Protein AF-0000000077125761 (afdb_homodimer)

Structure (mmCIF, N/CA/C/O backbone):
data_AF-0000000077125761-model_v1
#
loop_
_entity.id
_entity.type
_entity.pdbx_description
1 polymer 'CBS domain protein'
#
loop_
_atom_site.group_PDB
_atom_site.id
_atom_site.type_symbol
_atom_site.label_atom_id
_atom_site.label_alt_id
_atom_site.label_comp_id
_atom_site.label_asym_id
_atom_site.label_entity_id
_atom_site.label_seq_id
_atom_site.pdbx_PDB_ins_code
_atom_site.Cartn_x
_atom_site.Cartn_y
_atom_site.Cartn_z
_atom_site.occupancy
_atom_site.B_iso_or_equiv
_atom_site.auth_seq_id
_atom_site.auth_comp_id
_atom_site.auth_asym_id
_atom_site.auth_atom_id
_atom_site.pdbx_PDB_model_num
ATOM 1 N N . MET A 1 1 ? 1.441 10.562 17.234 1 36.34 1 MET A N 1
ATOM 2 C CA . MET A 1 1 ? 2.662 11.273 16.875 1 36.34 1 MET A CA 1
ATOM 3 C C . MET A 1 1 ? 2.605 11.742 15.43 1 36.34 1 MET A C 1
ATOM 5 O O . MET A 1 1 ? 2.334 10.953 14.523 1 36.34 1 MET A O 1
ATOM 9 N N . THR A 1 2 ? 2.203 13.008 15.203 1 47.12 2 THR A N 1
ATOM 10 C CA . THR A 1 2 ? 2.125 13.688 13.922 1 47.12 2 THR A CA 1
ATOM 11 C C . THR A 1 2 ? 3.447 13.57 13.164 1 47.12 2 THR A C 1
ATOM 13 O O . THR A 1 2 ? 4.52 13.742 13.75 1 47.12 2 THR A O 1
ATOM 16 N N . VAL A 1 3 ? 3.404 13 12.016 1 60.12 3 VAL A N 1
ATOM 17 C CA . VAL A 1 3 ? 4.633 12.859 11.242 1 60.12 3 VAL A CA 1
ATOM 18 C C . VAL A 1 3 ? 5.043 14.219 10.68 1 60.12 3 VAL A C 1
ATOM 20 O O . VAL A 1 3 ? 4.246 14.898 10.031 1 60.12 3 VAL A O 1
ATOM 23 N N . SER A 1 4 ? 6.078 14.797 11.203 1 64.38 4 SER A N 1
ATOM 24 C CA . SER A 1 4 ? 6.664 16.031 10.688 1 64.38 4 SER A CA 1
ATOM 25 C C . SER A 1 4 ? 7.609 15.742 9.523 1 64.38 4 SER A C 1
ATOM 27 O O . SER A 1 4 ? 8.391 14.789 9.57 1 64.38 4 SER A O 1
ATOM 29 N N . LEU A 1 5 ? 7.492 16.609 8.375 1 69 5 LEU A N 1
ATOM 30 C CA . LEU A 1 5 ? 8.312 16.406 7.188 1 69 5 LEU A CA 1
ATOM 31 C C . LEU A 1 5 ? 9.789 16.656 7.496 1 69 5 LEU A C 1
ATOM 33 O O . LEU A 1 5 ? 10.664 16.188 6.77 1 69 5 LEU A O 1
ATOM 37 N N . THR A 1 6 ? 9.938 17.375 8.617 1 74.5 6 THR A N 1
ATOM 38 C CA . THR A 1 6 ? 11.312 17.734 8.922 1 74.5 6 THR A CA 1
ATOM 39 C C . THR A 1 6 ? 11.914 16.766 9.93 1 74.5 6 THR A C 1
ATOM 41 O O . THR A 1 6 ? 13.109 16.812 10.234 1 74.5 6 THR A O 1
ATOM 44 N N . GLN A 1 7 ? 11.055 15.859 10.359 1 79.81 7 GLN A N 1
ATOM 45 C CA . GLN A 1 7 ? 11.578 14.898 11.32 1 79.81 7 GLN A CA 1
ATOM 46 C C . GLN A 1 7 ? 12.453 13.852 10.641 1 79.81 7 GLN A C 1
ATOM 48 O O . GLN A 1 7 ? 12.367 13.664 9.422 1 79.81 7 GLN A O 1
ATOM 53 N N . SER A 1 8 ? 13.203 13.273 11.516 1 88.75 8 SER A N 1
ATOM 54 C CA . SER A 1 8 ? 14.102 12.25 11.008 1 88.75 8 SER A CA 1
ATOM 55 C C . SER A 1 8 ? 13.344 10.992 10.609 1 88.75 8 SER A C 1
ATOM 57 O O . SER A 1 8 ? 12.383 10.602 11.281 1 88.75 8 SER A O 1
ATOM 59 N N . VAL A 1 9 ? 13.852 10.344 9.547 1 91.5 9 VAL A N 1
ATOM 60 C CA . VAL A 1 9 ? 13.242 9.102 9.086 1 91.5 9 VAL A CA 1
ATOM 61 C C . VAL A 1 9 ? 13.336 8.039 10.18 1 91.5 9 VAL A C 1
ATOM 63 O O . VAL A 1 9 ? 12.5 7.133 10.242 1 91.5 9 VAL A O 1
ATOM 66 N N . THR A 1 10 ? 14.336 8.141 11.086 1 91.25 10 THR A N 1
ATOM 67 C CA . THR A 1 10 ? 14.539 7.129 12.117 1 91.25 10 THR A CA 1
ATOM 68 C C . THR A 1 10 ? 13.414 7.172 13.141 1 91.25 10 THR A C 1
ATOM 70 O O . THR A 1 10 ? 13.188 6.199 13.867 1 91.25 10 THR A O 1
ATOM 73 N N . GLU A 1 11 ? 12.68 8.258 13.141 1 84.88 11 GLU A N 1
ATOM 74 C CA . GLU A 1 11 ? 11.562 8.398 14.07 1 84.88 11 GLU A CA 1
ATOM 75 C C . GLU A 1 11 ? 10.297 7.766 13.508 1 84.88 11 GLU A C 1
ATOM 77 O O . GLU A 1 11 ? 9.336 7.516 14.25 1 84.88 11 GLU A O 1
ATOM 82 N N . LEU A 1 12 ? 10.312 7.484 12.211 1 84.19 12 LEU A N 1
ATOM 83 C CA . LEU A 1 12 ? 9.094 7.031 11.547 1 84.19 12 LEU A CA 1
ATOM 84 C C . LEU A 1 12 ? 9.242 5.594 11.062 1 84.19 12 LEU A C 1
ATOM 86 O O . LEU A 1 12 ? 8.25 4.867 10.945 1 84.19 12 LEU A O 1
ATOM 90 N N . MET A 1 13 ? 10.422 5.25 10.766 1 89.62 13 MET A N 1
ATOM 91 C CA . MET A 1 13 ? 10.664 3.986 10.07 1 89.62 13 MET A CA 1
ATOM 92 C C . MET A 1 13 ? 10.25 2.803 10.938 1 89.62 13 MET A C 1
ATOM 94 O O . MET A 1 13 ? 10.258 2.895 12.172 1 89.62 13 MET A O 1
ATOM 98 N N . THR A 1 14 ? 9.836 1.769 10.281 1 89 14 THR A N 1
ATOM 99 C CA . THR A 1 14 ? 9.586 0.499 10.953 1 89 14 THR A CA 1
ATOM 100 C C . THR A 1 14 ? 10.875 -0.31 11.07 1 89 14 THR A C 1
ATOM 102 O O . THR A 1 14 ? 11.625 -0.445 10.102 1 89 14 THR A O 1
ATOM 105 N N . THR A 1 15 ? 11.133 -0.738 12.281 1 89.06 15 THR A N 1
ATOM 106 C CA . THR A 1 15 ? 12.297 -1.56 12.586 1 89.06 15 THR A CA 1
ATOM 107 C C . THR A 1 15 ? 11.883 -2.826 13.336 1 89.06 15 THR A C 1
ATOM 109 O O . THR A 1 15 ? 10.859 -2.84 14.023 1 89.06 15 THR A O 1
ATOM 112 N N . PRO A 1 16 ? 12.703 -4.023 13.148 1 87.06 16 PRO A N 1
ATOM 113 C CA . PRO A 1 16 ? 13.836 -4.234 12.258 1 87.06 16 PRO A CA 1
ATOM 114 C C . PRO A 1 16 ? 13.414 -4.523 10.812 1 87.06 16 PRO A C 1
ATOM 116 O O . PRO A 1 16 ? 12.242 -4.805 10.562 1 87.06 16 PRO A O 1
ATOM 119 N N . VAL A 1 17 ? 14.367 -4.332 9.922 1 90.06 17 VAL A N 1
ATOM 120 C CA . VAL A 1 17 ? 14.148 -4.773 8.555 1 90.06 17 VAL A CA 1
ATOM 121 C C . VAL A 1 17 ? 14.156 -6.297 8.492 1 90.06 17 VAL A C 1
ATOM 123 O O . VAL A 1 17 ? 15.031 -6.945 9.07 1 90.06 17 VAL A O 1
ATOM 126 N N . HIS A 1 18 ? 13.156 -6.852 7.84 1 93.94 18 HIS A N 1
ATOM 127 C CA . HIS A 1 18 ? 13.148 -8.297 7.633 1 93.94 18 HIS A CA 1
ATOM 128 C C . HIS A 1 18 ? 13.945 -8.68 6.395 1 93.94 18 HIS A C 1
ATOM 130 O O . HIS A 1 18 ? 13.602 -8.281 5.277 1 93.94 18 HIS A O 1
ATOM 136 N N . SER A 1 19 ? 14.992 -9.453 6.652 1 94.81 19 SER A N 1
ATOM 137 C CA . SER A 1 19 ? 15.891 -9.836 5.559 1 94.81 19 SER A CA 1
ATOM 138 C C . SER A 1 19 ? 15.812 -11.328 5.277 1 94.81 19 SER A C 1
ATOM 140 O O . SER A 1 19 ? 15.539 -12.125 6.18 1 94.81 19 SER A O 1
ATOM 142 N N . VAL A 1 20 ? 16.047 -11.672 4.062 1 96.38 20 VAL A N 1
ATOM 143 C CA . VAL A 1 20 ? 16.125 -13.062 3.637 1 96.38 20 VAL A CA 1
ATOM 144 C C . VAL A 1 20 ? 17.344 -13.266 2.74 1 96.38 20 VAL A C 1
ATOM 146 O O . VAL A 1 20 ? 17.953 -12.297 2.289 1 96.38 20 VAL A O 1
ATOM 149 N N . SER A 1 21 ? 17.656 -14.523 2.566 1 96.56 21 SER A N 1
ATOM 150 C CA . SER A 1 21 ? 18.688 -14.836 1.587 1 96.56 21 SER A CA 1
ATOM 151 C C . SER A 1 21 ? 18.172 -14.664 0.163 1 96.56 21 SER A C 1
ATOM 153 O O . SER A 1 21 ? 17 -14.93 -0.114 1 96.56 21 SER A O 1
ATOM 155 N N . ALA A 1 22 ? 19.125 -14.297 -0.752 1 96.5 22 ALA A N 1
ATOM 156 C CA . ALA A 1 22 ? 18.766 -14.156 -2.158 1 96.5 22 ALA A CA 1
ATOM 157 C C . ALA A 1 22 ? 18.328 -15.5 -2.74 1 96.5 22 ALA A C 1
ATOM 159 O O . ALA A 1 22 ? 17.578 -15.547 -3.727 1 96.5 22 ALA A O 1
ATOM 160 N N . ASP A 1 23 ? 18.656 -16.594 -2.08 1 97 23 ASP A N 1
ATOM 161 C CA . ASP A 1 23 ? 18.359 -17.922 -2.592 1 97 23 ASP A CA 1
ATOM 162 C C . ASP A 1 23 ? 17.047 -18.453 -2.027 1 97 23 ASP A C 1
ATOM 164 O O . ASP A 1 23 ? 16.562 -19.516 -2.447 1 97 23 ASP A O 1
ATOM 168 N N . THR A 1 24 ? 16.531 -17.719 -1.04 1 96.56 24 THR A N 1
ATOM 169 C CA . THR A 1 24 ? 15.242 -18.125 -0.477 1 96.56 24 THR A CA 1
ATOM 170 C C . THR A 1 24 ? 14.172 -18.203 -1.567 1 96.56 24 THR A C 1
ATOM 172 O O . THR A 1 24 ? 14.141 -17.375 -2.477 1 96.56 24 THR A O 1
ATOM 175 N N . SER A 1 25 ? 13.336 -19.25 -1.524 1 96.31 25 SER A N 1
ATOM 176 C CA . SER A 1 25 ? 12.234 -19.359 -2.477 1 96.31 25 SER A CA 1
ATOM 177 C C . SER A 1 25 ? 11.227 -18.234 -2.291 1 96.31 25 SER A C 1
ATOM 179 O O . SER A 1 25 ? 10.984 -17.797 -1.167 1 96.31 25 SER A O 1
ATOM 181 N N . VAL A 1 26 ? 10.617 -17.828 -3.406 1 96.38 26 VAL A N 1
ATOM 182 C CA . VAL A 1 26 ? 9.648 -16.734 -3.318 1 96.38 26 VAL A CA 1
ATOM 183 C C . VAL A 1 26 ? 8.414 -17.219 -2.564 1 96.38 26 VAL A C 1
ATOM 185 O O . VAL A 1 26 ? 7.703 -16.406 -1.95 1 96.38 26 VAL A O 1
ATOM 188 N N . VAL A 1 27 ? 8.102 -18.484 -2.584 1 96.06 27 VAL A N 1
ATOM 189 C CA . VAL A 1 27 ? 6.98 -19.031 -1.825 1 96.06 27 VAL A CA 1
ATOM 190 C C . VAL A 1 27 ? 7.219 -18.828 -0.331 1 96.06 27 VAL A C 1
ATOM 192 O O . VAL A 1 27 ? 6.328 -18.391 0.394 1 96.06 27 VAL A O 1
ATOM 195 N N . SER A 1 28 ? 8.461 -19.188 0.124 1 96.06 28 SER A N 1
ATOM 196 C CA . SER A 1 28 ? 8.82 -18.953 1.52 1 96.06 28 SER A CA 1
ATOM 197 C C . SER A 1 28 ? 8.773 -17.484 1.875 1 96.06 28 SER A C 1
ATOM 199 O O . SER A 1 28 ? 8.328 -17.109 2.963 1 96.06 28 SER A O 1
ATOM 201 N N . ALA A 1 29 ? 9.266 -16.672 0.953 1 96.75 29 ALA A N 1
ATOM 202 C CA . ALA A 1 29 ? 9.219 -15.234 1.171 1 96.75 29 ALA A CA 1
ATOM 203 C C . ALA A 1 29 ? 7.781 -14.75 1.319 1 96.75 29 ALA A C 1
ATOM 205 O O . ALA A 1 29 ? 7.488 -13.906 2.172 1 96.75 29 ALA A O 1
ATOM 206 N N . ALA A 1 30 ? 6.859 -15.25 0.46 1 96.44 30 ALA A N 1
ATOM 207 C CA . ALA A 1 30 ? 5.445 -14.898 0.55 1 96.44 30 ALA A CA 1
ATOM 208 C C . ALA A 1 30 ? 4.883 -15.234 1.928 1 96.44 30 ALA A C 1
ATOM 210 O O . ALA A 1 30 ? 4.133 -14.445 2.51 1 96.44 30 ALA A O 1
ATOM 211 N N . GLU A 1 31 ? 5.27 -16.344 2.438 1 95.62 31 GLU A N 1
ATOM 212 C CA . GLU A 1 31 ? 4.836 -16.766 3.768 1 95.62 31 GLU A CA 1
ATOM 213 C C . GLU A 1 31 ? 5.32 -15.789 4.836 1 95.62 31 GLU A C 1
ATOM 215 O O . GLU A 1 31 ? 4.562 -15.43 5.742 1 95.62 31 GLU A O 1
ATOM 220 N N . ILE A 1 32 ? 6.512 -15.414 4.758 1 95.5 32 ILE A N 1
ATOM 221 C CA . ILE A 1 32 ? 7.094 -14.469 5.707 1 95.5 32 ILE A CA 1
ATOM 222 C C . ILE A 1 32 ? 6.324 -13.156 5.668 1 95.5 32 ILE A C 1
ATOM 224 O O . ILE A 1 32 ? 5.953 -12.609 6.711 1 95.5 32 ILE A O 1
ATOM 228 N N . LEU A 1 33 ? 6.062 -12.633 4.445 1 95.19 33 LEU A N 1
ATOM 229 C CA . LEU A 1 33 ? 5.34 -11.375 4.281 1 95.19 33 LEU A CA 1
ATOM 230 C C . LEU A 1 33 ? 3.963 -11.453 4.926 1 95.19 33 LEU A C 1
ATOM 232 O O . LEU A 1 33 ? 3.547 -10.523 5.625 1 95.19 33 LEU A O 1
ATOM 236 N N . LEU A 1 34 ? 3.307 -12.555 4.715 1 93.69 34 LEU A N 1
ATOM 237 C CA . LEU A 1 34 ? 1.952 -12.719 5.23 1 93.69 34 LEU A CA 1
ATOM 238 C C . LEU A 1 34 ? 1.963 -12.906 6.742 1 93.69 34 LEU A C 1
ATOM 240 O O . LEU A 1 34 ? 1.18 -12.273 7.457 1 93.69 34 LEU A O 1
ATOM 244 N N . ASP A 1 35 ? 2.873 -13.75 7.242 1 93.31 35 ASP A N 1
ATOM 245 C CA . ASP A 1 35 ? 2.959 -14.062 8.664 1 93.31 35 ASP A CA 1
ATOM 246 C C . ASP A 1 35 ? 3.311 -12.82 9.477 1 93.31 35 ASP A C 1
ATOM 248 O O . ASP A 1 35 ? 2.758 -12.594 10.555 1 93.31 35 ASP A O 1
ATOM 252 N N . LYS A 1 36 ? 4.094 -12.008 8.977 1 91.44 36 LYS A N 1
ATOM 253 C CA . LYS A 1 36 ? 4.566 -10.836 9.703 1 91.44 36 LYS A CA 1
ATOM 254 C C . LYS A 1 36 ? 3.744 -9.602 9.352 1 91.44 36 LYS A C 1
ATOM 256 O O . LYS A 1 36 ? 3.936 -8.531 9.938 1 91.44 36 LYS A O 1
ATOM 261 N N . ASP A 1 37 ? 2.945 -9.734 8.383 1 89.25 37 ASP A N 1
ATOM 262 C CA . ASP A 1 37 ? 2.1 -8.648 7.887 1 89.25 37 ASP A CA 1
ATOM 263 C C . ASP A 1 37 ? 2.939 -7.457 7.441 1 89.25 37 ASP A C 1
ATOM 265 O O . ASP A 1 37 ? 2.703 -6.328 7.875 1 89.25 37 ASP A O 1
ATOM 269 N N . ILE A 1 38 ? 3.9 -7.805 6.605 1 91.19 38 ILE A N 1
ATOM 270 C CA . ILE A 1 38 ? 4.754 -6.77 6.031 1 91.19 38 ILE A CA 1
ATOM 271 C C . ILE A 1 38 ? 4.684 -6.828 4.508 1 91.19 38 ILE A C 1
ATOM 273 O O . ILE A 1 38 ? 4.309 -7.852 3.936 1 91.19 38 ILE A O 1
ATOM 277 N N . GLY A 1 39 ? 5.039 -5.707 3.857 1 92.31 39 GLY A N 1
ATOM 278 C CA . GLY A 1 39 ? 4.859 -5.605 2.418 1 92.31 39 GLY A CA 1
ATOM 279 C C . GLY A 1 39 ? 6.121 -5.922 1.638 1 92.31 39 GLY A C 1
ATOM 280 O O . GLY A 1 39 ? 6.094 -6.016 0.408 1 92.31 39 GLY A O 1
ATOM 281 N N . SER A 1 40 ? 7.234 -6.105 2.387 1 95.62 40 SER A N 1
ATOM 282 C CA . SER A 1 40 ? 8.477 -6.355 1.661 1 95.62 40 SER A CA 1
ATOM 283 C C . SER A 1 40 ? 9.516 -7.012 2.559 1 95.62 40 SER A C 1
ATOM 285 O O . SER A 1 40 ? 9.406 -6.965 3.785 1 95.62 40 SER A O 1
ATOM 287 N N . VAL A 1 41 ? 10.484 -7.629 1.929 1 96.75 41 VAL A N 1
ATOM 288 C CA . VAL A 1 41 ? 11.695 -8.125 2.576 1 96.75 41 VAL A CA 1
ATOM 289 C C . VAL A 1 41 ? 12.922 -7.672 1.794 1 96.75 41 VAL A C 1
ATOM 291 O O . VAL A 1 41 ? 12.836 -7.391 0.596 1 96.75 41 VAL A O 1
ATOM 294 N N . ILE A 1 42 ? 14.023 -7.574 2.469 1 96.75 42 ILE A N 1
ATOM 295 C CA . ILE A 1 42 ? 15.281 -7.176 1.835 1 96.75 42 ILE A CA 1
ATOM 296 C C . ILE A 1 42 ? 16.203 -8.383 1.719 1 96.75 42 ILE A C 1
ATOM 298 O O . ILE A 1 42 ? 16.344 -9.156 2.668 1 96.75 42 ILE A O 1
ATOM 302 N N . ALA A 1 43 ? 16.734 -8.602 0.519 1 96.25 43 ALA A N 1
ATOM 303 C CA . ALA A 1 43 ? 17.797 -9.57 0.334 1 96.25 43 ALA A CA 1
ATOM 304 C C . ALA A 1 43 ? 19.172 -8.93 0.551 1 96.25 43 ALA A C 1
ATOM 306 O O . ALA A 1 43 ? 19.391 -7.789 0.145 1 96.25 43 ALA A O 1
ATOM 307 N N . LYS A 1 44 ? 20.156 -9.625 1.143 1 87.75 44 LYS A N 1
ATOM 308 C CA . LYS A 1 44 ? 21.422 -9.031 1.553 1 87.75 44 LYS A CA 1
ATOM 309 C C . LYS A 1 44 ? 22.469 -9.172 0.456 1 87.75 44 LYS A C 1
ATOM 311 O O . LYS A 1 44 ? 23.172 -8.211 0.126 1 87.75 44 LYS A O 1
ATOM 316 N N . GLU A 1 45 ? 22.672 -10.336 -0.107 1 88.31 45 GLU A N 1
ATOM 317 C CA . GLU A 1 45 ? 23.719 -10.555 -1.101 1 88.31 45 GLU A CA 1
ATOM 318 C C . GLU A 1 45 ? 23.188 -11.328 -2.305 1 88.31 45 GLU A C 1
ATOM 320 O O . GLU A 1 45 ? 22.969 -12.539 -2.229 1 88.31 45 GLU A O 1
ATOM 325 N N . PRO A 1 46 ? 23.109 -10.562 -3.459 1 91.94 46 PRO A N 1
ATOM 326 C CA . PRO A 1 46 ? 23.125 -9.109 -3.67 1 91.94 46 PRO A CA 1
ATOM 327 C C . PRO A 1 46 ? 21.953 -8.398 -3 1 91.94 46 PRO A C 1
ATOM 329 O O . PRO A 1 46 ? 20.906 -9.008 -2.783 1 91.94 46 PRO A O 1
ATOM 332 N N . ALA A 1 47 ? 22.156 -7.191 -2.627 1 93.12 47 ALA A N 1
ATOM 333 C CA . ALA A 1 47 ? 21.109 -6.414 -1.977 1 93.12 47 ALA A CA 1
ATOM 334 C C . ALA A 1 47 ? 19.953 -6.141 -2.938 1 93.12 47 ALA A C 1
ATOM 336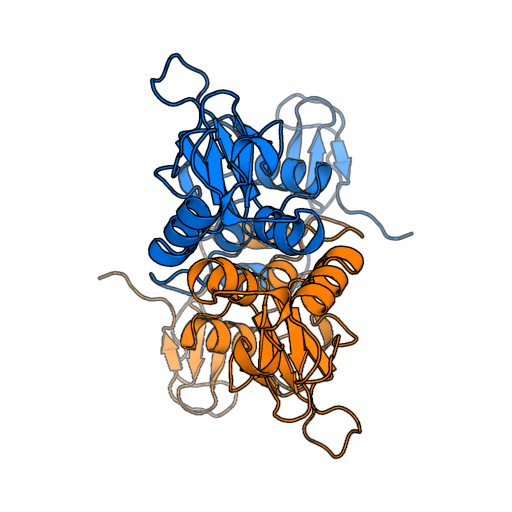 O O . ALA A 1 47 ? 20.172 -5.695 -4.066 1 93.12 47 ALA A O 1
ATOM 337 N N . GLY A 1 48 ? 18.781 -6.508 -2.625 1 96.5 48 GLY A N 1
ATOM 338 C CA . GLY A 1 48 ? 17.547 -6.246 -3.348 1 96.5 48 GLY A CA 1
ATOM 339 C C . GLY A 1 48 ? 16.312 -6.211 -2.447 1 96.5 48 GLY A C 1
ATOM 340 O O . GLY A 1 48 ? 16.422 -6.438 -1.24 1 96.5 48 GLY A O 1
ATOM 341 N N . ILE A 1 49 ? 15.266 -5.754 -2.967 1 97.31 49 ILE A N 1
ATOM 342 C CA . ILE A 1 49 ? 14.023 -5.703 -2.203 1 97.31 49 ILE A CA 1
ATOM 343 C C . ILE A 1 49 ? 12.938 -6.484 -2.932 1 97.31 49 ILE A C 1
ATOM 345 O O . ILE A 1 49 ? 12.781 -6.355 -4.148 1 97.31 49 ILE A O 1
ATOM 349 N N . LEU A 1 50 ? 12.273 -7.41 -2.248 1 97.69 50 LEU A N 1
ATOM 350 C CA . LEU A 1 50 ? 11.117 -8.133 -2.773 1 97.69 50 LEU A CA 1
ATOM 351 C C . LEU A 1 50 ? 9.828 -7.656 -2.109 1 97.69 50 LEU A C 1
ATOM 353 O O . LEU A 1 50 ? 9.703 -7.715 -0.884 1 97.69 50 LEU A O 1
ATOM 357 N N . THR A 1 51 ? 8.922 -7.16 -2.896 1 96 51 THR A N 1
ATOM 358 C CA . THR A 1 51 ? 7.641 -6.664 -2.402 1 96 51 THR A CA 1
ATOM 359 C C . THR A 1 51 ? 6.504 -7.59 -2.814 1 96 51 THR A C 1
ATOM 361 O O . THR A 1 51 ? 6.695 -8.492 -3.637 1 96 51 THR A O 1
ATOM 364 N N . LYS A 1 52 ? 5.348 -7.371 -2.215 1 94.94 52 LYS A N 1
ATOM 365 C CA . LYS A 1 52 ? 4.16 -8.102 -2.652 1 94.94 52 LYS A CA 1
ATOM 366 C C . LYS A 1 52 ? 3.906 -7.891 -4.145 1 94.94 52 LYS A C 1
ATOM 368 O O . LYS A 1 52 ? 3.492 -8.82 -4.844 1 94.94 52 LYS A O 1
ATOM 373 N N . THR A 1 53 ? 4.223 -6.719 -4.617 1 93.88 53 THR A N 1
ATOM 374 C CA . THR A 1 53 ? 4.051 -6.441 -6.035 1 93.88 53 THR A CA 1
ATOM 375 C C . THR A 1 53 ? 4.988 -7.305 -6.875 1 93.88 53 THR A C 1
ATOM 377 O O . THR A 1 53 ? 4.598 -7.809 -7.93 1 93.88 53 THR A O 1
ATOM 380 N N . ASP A 1 54 ? 6.168 -7.473 -6.48 1 95.5 54 ASP A N 1
ATOM 381 C CA . ASP A 1 54 ? 7.098 -8.359 -7.18 1 95.5 54 ASP A CA 1
ATOM 382 C C . ASP A 1 54 ? 6.547 -9.781 -7.258 1 95.5 54 ASP A C 1
ATOM 384 O O . ASP A 1 54 ? 6.676 -10.445 -8.289 1 95.5 54 ASP A O 1
ATOM 388 N N . LEU A 1 55 ? 5.996 -10.219 -6.117 1 96.62 55 LEU A N 1
ATOM 389 C CA . LEU A 1 55 ? 5.434 -11.562 -6.078 1 96.62 55 LEU A CA 1
ATOM 390 C C . LEU A 1 55 ? 4.27 -11.688 -7.059 1 96.62 55 LEU A C 1
ATOM 392 O O . LEU A 1 55 ? 4.152 -12.695 -7.762 1 96.62 55 LEU A O 1
ATOM 396 N N . VAL A 1 56 ? 3.48 -10.664 -7.094 1 95.75 56 VAL A N 1
ATOM 397 C CA . VAL A 1 56 ? 2.357 -10.672 -8.023 1 95.75 56 VAL A CA 1
ATOM 398 C C . VAL A 1 56 ? 2.877 -10.688 -9.461 1 95.75 56 VAL A C 1
ATOM 400 O O . VAL A 1 56 ? 2.326 -11.383 -10.32 1 95.75 56 VAL A O 1
ATOM 403 N N . SER A 1 57 ? 3.887 -9.938 -9.742 1 95.31 57 SER A N 1
ATOM 404 C CA . SER A 1 57 ? 4.496 -9.969 -11.07 1 95.31 57 SER A CA 1
ATOM 405 C C . SER A 1 57 ? 4.984 -11.375 -11.414 1 95.31 57 SER A C 1
ATOM 407 O O . SER A 1 57 ? 4.879 -11.805 -12.57 1 95.31 57 SER A O 1
ATOM 409 N N . GLY A 1 58 ? 5.477 -12.062 -10.438 1 94.62 58 GLY A N 1
ATOM 410 C CA . GLY A 1 58 ? 5.945 -13.422 -10.641 1 94.62 58 GLY A CA 1
ATOM 411 C C . GLY A 1 58 ? 4.84 -14.383 -11.031 1 94.62 58 GLY A C 1
ATOM 412 O O . GLY A 1 58 ? 5.078 -15.344 -11.773 1 94.62 58 GLY A O 1
ATOM 413 N N . ILE A 1 59 ? 3.658 -14.141 -10.508 1 91.69 59 ILE A N 1
ATOM 414 C CA . ILE A 1 59 ? 2.512 -14.984 -10.82 1 91.69 59 ILE A CA 1
ATOM 415 C C . ILE A 1 59 ? 2.279 -15 -12.328 1 91.69 59 ILE A C 1
ATOM 417 O O . ILE A 1 59 ? 1.903 -16.031 -12.898 1 91.69 59 ILE A O 1
ATOM 421 N N . HIS A 1 60 ? 2.555 -13.875 -12.93 1 87.06 60 HIS A N 1
ATOM 422 C CA . HIS A 1 60 ? 2.242 -13.742 -14.344 1 87.06 60 HIS A CA 1
ATOM 423 C C . HIS A 1 60 ? 3.486 -13.953 -15.203 1 87.06 60 HIS A C 1
ATOM 425 O O . HIS A 1 60 ? 3.379 -14.258 -16.391 1 87.06 60 HIS A O 1
ATOM 431 N N . THR A 1 61 ? 4.66 -13.891 -14.695 1 89.62 61 THR A N 1
ATOM 432 C CA . THR A 1 61 ? 5.859 -13.828 -15.523 1 89.62 61 THR A CA 1
ATOM 433 C C . THR A 1 61 ? 6.66 -15.125 -15.406 1 89.62 61 THR A C 1
ATOM 435 O O . THR A 1 61 ? 7.492 -15.43 -16.266 1 89.62 61 THR A O 1
ATOM 438 N N . VAL A 1 62 ? 6.48 -15.844 -14.305 1 86.88 62 VAL A N 1
ATOM 439 C CA . VAL A 1 62 ? 7.324 -17.031 -14.133 1 86.88 62 VAL A CA 1
ATOM 440 C C . VAL A 1 62 ? 6.473 -18.281 -14.234 1 86.88 62 VAL A C 1
ATOM 442 O O . VAL A 1 62 ? 5.281 -18.266 -13.914 1 86.88 62 VAL A O 1
ATOM 445 N N . ASP A 1 63 ? 7.059 -19.359 -14.617 1 83.38 63 ASP A N 1
ATOM 446 C CA . ASP A 1 63 ? 6.359 -20.625 -14.844 1 83.38 63 ASP A CA 1
ATOM 447 C C . ASP A 1 63 ? 6.055 -21.328 -13.523 1 83.38 63 ASP A C 1
ATOM 449 O O . ASP A 1 63 ? 4.969 -21.891 -13.344 1 83.38 63 ASP A O 1
ATOM 453 N N . SER A 1 64 ? 7.098 -21.344 -12.641 1 88.25 64 SER A N 1
ATOM 454 C CA . SER A 1 64 ? 6.934 -22.016 -11.352 1 88.25 64 SER A CA 1
ATOM 455 C C . SER A 1 64 ? 7.43 -21.125 -10.211 1 88.25 64 SER A C 1
ATOM 457 O O . SER A 1 64 ? 8.633 -20.922 -10.07 1 88.25 64 SER A O 1
ATOM 459 N N . LEU A 1 65 ? 6.527 -20.719 -9.43 1 90.94 65 LEU A N 1
ATOM 460 C CA . LEU A 1 65 ? 6.895 -19.922 -8.273 1 90.94 65 LEU A CA 1
ATOM 461 C C . LEU A 1 65 ? 7.68 -20.75 -7.258 1 90.94 65 LEU A C 1
ATOM 463 O O . LEU A 1 65 ? 8.539 -20.234 -6.551 1 90.94 65 LEU A O 1
ATOM 467 N N . GLU A 1 66 ? 7.445 -22.016 -7.246 1 88.25 66 GLU A N 1
ATOM 468 C CA . GLU A 1 66 ? 8.125 -22.906 -6.312 1 88.25 66 GLU A CA 1
ATOM 469 C C . GLU A 1 66 ? 9.617 -22.969 -6.594 1 88.25 66 GLU A C 1
ATOM 471 O O . GLU A 1 66 ? 10.422 -23.141 -5.672 1 88.25 66 GLU A O 1
ATOM 476 N N . GLU A 1 67 ? 9.953 -22.75 -7.82 1 93 67 GLU A N 1
ATOM 477 C CA . GLU A 1 67 ? 11.352 -22.8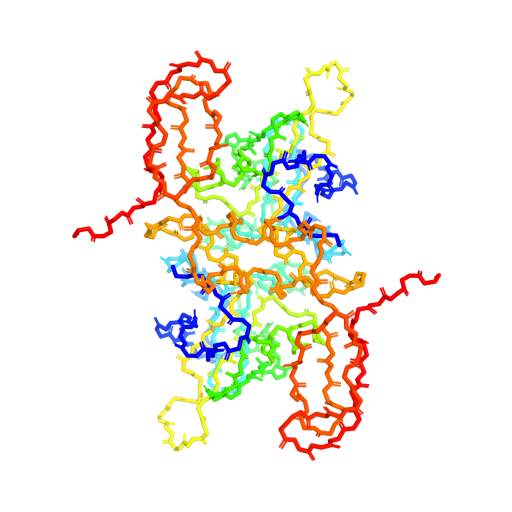75 -8.219 1 93 67 GLU A CA 1
ATOM 478 C C . GLU A 1 67 ? 12.008 -21.516 -8.352 1 93 67 GLU A C 1
ATOM 480 O O . GLU A 1 67 ? 13.172 -21.406 -8.742 1 93 67 GLU A O 1
ATOM 485 N N . THR A 1 68 ? 11.312 -20.516 -8.117 1 95.69 68 THR A N 1
ATOM 486 C CA . THR A 1 68 ? 11.812 -19.156 -8.281 1 95.69 68 THR A CA 1
ATOM 487 C C . THR A 1 68 ? 12.367 -18.625 -6.965 1 95.69 68 THR A C 1
ATOM 489 O O . THR A 1 68 ? 11.758 -18.797 -5.91 1 95.69 68 THR A O 1
ATOM 492 N N . THR A 1 69 ? 13.594 -18.031 -7.031 1 97.38 69 THR A N 1
ATOM 493 C CA . THR A 1 69 ? 14.234 -17.484 -5.836 1 97.38 69 THR A CA 1
ATOM 494 C C . THR A 1 69 ? 13.938 -15.992 -5.695 1 97.38 69 THR A C 1
ATOM 496 O O . THR A 1 69 ? 13.477 -15.352 -6.645 1 97.38 69 THR A O 1
ATOM 499 N N . VAL A 1 70 ? 14.188 -15.469 -4.504 1 97.94 70 VAL A N 1
ATOM 500 C CA . VAL A 1 70 ? 14.039 -14.039 -4.242 1 97.94 70 VAL A CA 1
ATOM 501 C C . VAL A 1 70 ? 14.93 -13.242 -5.195 1 97.94 70 VAL A C 1
ATOM 503 O O . VAL A 1 70 ? 14.5 -12.234 -5.758 1 97.94 70 VAL A O 1
ATOM 506 N N . ALA A 1 71 ? 16.125 -13.695 -5.43 1 97.38 71 ALA A N 1
ATOM 507 C CA . ALA A 1 71 ? 17.078 -13.008 -6.301 1 97.38 71 ALA A CA 1
ATOM 508 C C . ALA A 1 71 ? 16.5 -12.812 -7.699 1 97.38 71 ALA A C 1
ATOM 510 O O . ALA A 1 71 ? 16.766 -11.805 -8.359 1 97.38 71 ALA A O 1
ATOM 511 N N . GLU A 1 72 ? 15.68 -13.711 -8.141 1 96.38 72 GLU A N 1
ATOM 512 C CA . GLU A 1 72 ? 15.156 -13.703 -9.508 1 96.38 72 GLU A CA 1
ATOM 513 C C . GLU A 1 72 ? 14 -12.711 -9.648 1 96.38 72 GLU A C 1
ATOM 515 O O . GLU A 1 72 ? 13.703 -12.242 -10.75 1 96.38 72 GLU A O 1
ATOM 520 N N . LEU A 1 73 ? 13.328 -12.375 -8.539 1 96.75 73 LEU A N 1
ATOM 521 C CA . LEU A 1 73 ? 12.125 -11.57 -8.648 1 96.75 73 LEU A CA 1
ATOM 522 C C . LEU A 1 73 ? 12.32 -10.211 -7.984 1 96.75 73 LEU A C 1
ATOM 524 O O . LEU A 1 73 ? 11.555 -9.273 -8.242 1 96.75 73 LEU A O 1
ATOM 528 N N . MET A 1 74 ? 13.273 -10.148 -7.098 1 97.06 74 MET A N 1
ATOM 529 C CA . MET A 1 74 ? 13.469 -8.922 -6.336 1 97.06 74 MET A CA 1
ATOM 530 C C . MET A 1 74 ? 13.859 -7.766 -7.254 1 97.06 74 MET A C 1
ATOM 532 O O . MET A 1 74 ? 14.234 -7.984 -8.406 1 97.06 74 MET A O 1
ATOM 536 N N . THR A 1 75 ? 13.688 -6.559 -6.777 1 95.44 75 THR A N 1
ATOM 537 C CA . THR A 1 75 ? 14.094 -5.355 -7.5 1 95.44 75 THR A CA 1
ATOM 538 C C . THR A 1 75 ? 15.43 -4.836 -6.977 1 95.44 75 THR A C 1
ATOM 540 O O . THR A 1 75 ? 15.672 -4.832 -5.766 1 95.44 75 THR A O 1
ATOM 543 N N . GLN A 1 76 ? 16.234 -4.512 -7.855 1 94.38 76 GLN A N 1
ATOM 544 C CA . GLN A 1 76 ? 17.531 -3.902 -7.574 1 94.38 76 GLN A CA 1
ATOM 545 C C . GLN A 1 76 ? 17.719 -2.613 -8.367 1 94.38 76 GLN A C 1
ATOM 547 O O . GLN A 1 76 ? 17.234 -2.496 -9.492 1 94.38 76 GLN A O 1
ATOM 552 N N . PRO A 1 77 ? 18.422 -1.517 -7.828 1 93.62 77 PRO A N 1
ATOM 553 C CA . PRO A 1 77 ? 18.938 -1.45 -6.457 1 93.62 77 PRO A CA 1
ATOM 554 C C . PRO A 1 77 ? 17.859 -1.122 -5.434 1 93.62 77 PRO A C 1
ATOM 556 O O . PRO A 1 77 ? 16.75 -0.719 -5.805 1 93.62 77 PRO A O 1
ATOM 559 N N . VAL A 1 78 ? 18.141 -1.4 -4.195 1 95.38 78 VAL A N 1
ATOM 560 C CA . VAL A 1 78 ? 17.25 -0.969 -3.123 1 95.38 78 VAL A CA 1
ATOM 561 C C . VAL A 1 78 ? 17.266 0.555 -3.025 1 95.38 78 VAL A C 1
ATOM 563 O O . VAL A 1 78 ? 18.297 1.158 -2.742 1 95.38 78 VAL A O 1
ATOM 566 N N . ILE A 1 79 ? 16.172 1.189 -3.316 1 95.88 79 ILE A N 1
ATOM 567 C CA . ILE A 1 79 ? 16.062 2.635 -3.145 1 95.88 79 ILE A CA 1
ATOM 568 C C . ILE A 1 79 ? 16.047 2.979 -1.657 1 95.88 79 ILE A C 1
ATOM 570 O O . ILE A 1 79 ? 15.242 2.438 -0.897 1 95.88 79 ILE A O 1
ATOM 574 N N . SER A 1 80 ? 16.984 3.805 -1.243 1 95.75 80 SER A N 1
ATOM 575 C CA . SER A 1 80 ? 17.141 4.055 0.185 1 95.75 80 SER A CA 1
ATOM 576 C C . SER A 1 80 ? 17.516 5.508 0.451 1 95.75 80 SER A C 1
ATOM 578 O O . SER A 1 80 ? 17.859 6.25 -0.477 1 95.75 80 SER A O 1
ATOM 580 N N . VAL A 1 81 ? 17.297 5.898 1.637 1 95.69 81 VAL A N 1
ATOM 581 C CA . VAL A 1 81 ? 17.812 7.156 2.17 1 95.69 81 VAL A CA 1
ATOM 582 C C . VAL A 1 81 ? 18.719 6.883 3.371 1 95.69 81 VAL A C 1
ATOM 584 O O . VAL A 1 81 ? 18.609 5.832 4.008 1 95.69 81 VAL A O 1
ATOM 587 N N . MET A 1 82 ? 19.531 7.812 3.633 1 93.88 82 MET A N 1
ATOM 588 C CA . MET A 1 82 ? 20.391 7.676 4.805 1 93.88 82 MET A CA 1
ATOM 589 C C . MET A 1 82 ? 19.609 7.965 6.086 1 93.88 82 MET A C 1
ATOM 591 O O . MET A 1 82 ? 18.609 8.688 6.066 1 93.88 82 MET A O 1
ATOM 595 N N . SER A 1 83 ? 20.125 7.348 7.223 1 93.12 83 SER A N 1
ATOM 596 C CA . SER A 1 83 ? 19.453 7.453 8.508 1 93.12 83 SER A CA 1
ATOM 597 C C . SER A 1 83 ? 19.344 8.906 8.961 1 93.12 83 SER A C 1
ATOM 599 O O . SER A 1 83 ? 18.516 9.234 9.82 1 93.12 83 SER A O 1
ATOM 601 N N . ASP A 1 84 ? 20.062 9.781 8.406 1 91.75 84 ASP A N 1
ATOM 602 C CA . ASP A 1 84 ? 20 11.188 8.805 1 91.75 84 ASP A CA 1
ATOM 603 C C . ASP A 1 84 ? 19.078 11.984 7.887 1 91.75 84 ASP A C 1
ATOM 605 O O . ASP A 1 84 ? 18.953 13.203 8.031 1 91.75 84 ASP A O 1
ATOM 609 N N . ALA A 1 85 ? 18.453 11.344 6.941 1 91.62 85 ALA A N 1
ATOM 610 C CA . ALA A 1 85 ? 17.531 12.016 6.031 1 91.62 85 ALA A CA 1
ATOM 611 C C . ALA A 1 85 ? 16.25 12.43 6.754 1 91.62 85 ALA A C 1
ATOM 613 O O . ALA A 1 85 ? 15.906 11.875 7.801 1 91.62 85 ALA A O 1
ATOM 614 N N . THR A 1 86 ? 15.555 13.461 6.246 1 83.12 86 THR A N 1
ATOM 615 C CA . THR A 1 86 ? 14.242 13.859 6.738 1 83.12 86 THR A CA 1
ATOM 616 C C . THR A 1 86 ? 13.141 13.062 6.055 1 83.12 86 THR A C 1
ATOM 618 O O . THR A 1 86 ? 13.375 12.43 5.023 1 83.12 86 THR A O 1
ATOM 621 N N . VAL A 1 87 ? 12.008 13.062 6.629 1 83.94 87 VAL A N 1
ATOM 622 C CA . VAL A 1 87 ? 10.836 12.43 6.039 1 83.94 87 VAL A CA 1
ATOM 623 C C . VAL A 1 87 ? 10.555 13.031 4.668 1 83.94 87 VAL A C 1
ATOM 625 O O . VAL A 1 87 ? 10.211 12.32 3.723 1 83.94 87 VAL A O 1
ATOM 628 N N . GLN A 1 88 ? 10.766 14.312 4.551 1 78.38 88 GLN A N 1
ATOM 629 C CA . GLN A 1 88 ? 10.57 14.969 3.264 1 78.38 88 GLN A CA 1
ATOM 630 C C . GLN A 1 88 ? 11.477 14.375 2.195 1 78.38 88 GLN A C 1
ATOM 632 O O . GLN A 1 88 ? 11.039 14.109 1.077 1 78.38 88 GLN A O 1
ATOM 637 N N . GLN A 1 89 ? 12.664 14.203 2.549 1 84.38 89 GLN A N 1
ATOM 638 C CA . GLN A 1 89 ? 13.617 13.641 1.604 1 84.38 89 GLN A CA 1
ATOM 639 C C . GLN A 1 89 ? 13.219 12.227 1.189 1 84.38 89 GLN A C 1
ATOM 641 O O . GLN A 1 89 ? 13.398 11.836 0.033 1 84.38 89 GLN A O 1
ATOM 646 N N . ALA A 1 90 ? 12.742 11.516 2.182 1 89.19 90 ALA A N 1
ATOM 647 C CA . ALA A 1 90 ? 12.266 10.172 1.885 1 89.19 90 ALA A CA 1
ATOM 648 C C . ALA A 1 90 ? 11.086 10.211 0.913 1 89.19 90 ALA A C 1
ATOM 650 O O . ALA A 1 90 ? 11.062 9.461 -0.067 1 89.19 90 ALA A O 1
ATOM 651 N N . VAL A 1 91 ? 10.164 11.07 1.136 1 82.19 91 VAL A N 1
ATOM 652 C CA . VAL A 1 91 ? 8.977 11.203 0.298 1 82.19 91 VAL A CA 1
ATOM 653 C C . VAL A 1 91 ? 9.383 11.617 -1.113 1 82.19 91 VAL A C 1
ATOM 655 O O . VAL A 1 91 ? 8.883 11.07 -2.098 1 82.19 91 VAL A O 1
ATOM 658 N N . ASP A 1 92 ? 10.297 12.594 -1.206 1 79.69 92 ASP A N 1
ATOM 659 C CA . ASP A 1 92 ? 10.781 13.047 -2.506 1 79.69 92 ASP A CA 1
ATOM 660 C C . ASP A 1 92 ? 11.391 11.898 -3.301 1 79.69 92 ASP A C 1
ATOM 662 O O . ASP A 1 92 ? 11.117 11.742 -4.492 1 79.69 92 ASP A O 1
ATOM 666 N N . LYS A 1 93 ? 12.156 11.125 -2.645 1 88.31 93 LYS A N 1
ATOM 667 C CA . LYS A 1 93 ? 12.828 10.016 -3.316 1 88.31 93 LYS A CA 1
ATOM 668 C C . LYS A 1 93 ? 11.82 8.945 -3.744 1 88.31 93 LYS A C 1
ATOM 670 O O . LYS A 1 93 ? 11.961 8.352 -4.816 1 88.31 93 LYS A O 1
ATOM 675 N N . MET A 1 94 ? 10.859 8.703 -2.893 1 87.5 94 MET A N 1
ATOM 676 C CA . MET A 1 94 ? 9.797 7.77 -3.258 1 87.5 94 MET A CA 1
ATOM 677 C C . MET A 1 94 ? 9.07 8.234 -4.516 1 87.5 94 MET A C 1
ATOM 679 O O . MET A 1 94 ? 8.82 7.438 -5.422 1 87.5 94 MET A O 1
ATOM 683 N N . GLU A 1 95 ? 8.781 9.438 -4.531 1 78.06 95 GLU A N 1
ATOM 684 C CA . GLU A 1 95 ? 8.102 10 -5.695 1 78.06 95 GLU A CA 1
ATOM 685 C C . GLU A 1 95 ? 8.977 9.922 -6.938 1 78.06 95 GLU A C 1
ATOM 687 O O . GLU A 1 95 ? 8.523 9.516 -8.008 1 78.06 95 GLU A O 1
ATOM 692 N N . ASP A 1 96 ? 10.25 10.312 -6.789 1 80.81 96 ASP A N 1
ATOM 693 C CA . ASP A 1 96 ? 11.195 10.32 -7.902 1 80.81 96 ASP A CA 1
ATOM 694 C C . ASP A 1 96 ? 11.328 8.93 -8.516 1 80.81 96 ASP A C 1
ATOM 696 O O . ASP A 1 96 ? 11.508 8.797 -9.734 1 80.81 96 ASP A O 1
ATOM 700 N N . HIS A 1 97 ? 11.195 7.938 -7.688 1 88.38 97 HIS A N 1
ATOM 701 C CA . HIS A 1 97 ? 11.445 6.578 -8.156 1 88.38 97 HIS A CA 1
ATOM 702 C C . HIS A 1 97 ? 10.141 5.797 -8.281 1 88.38 97 HIS A C 1
ATOM 704 O O . HIS A 1 97 ? 10.156 4.605 -8.609 1 88.38 97 HIS A O 1
ATOM 710 N N . ASN A 1 98 ? 9.047 6.453 -7.961 1 83.12 98 ASN A N 1
ATOM 711 C CA . ASN A 1 98 ? 7.723 5.848 -8.047 1 83.12 98 ASN A CA 1
ATOM 712 C C . ASN A 1 98 ? 7.641 4.562 -7.223 1 83.12 98 ASN A C 1
ATOM 714 O O . ASN A 1 98 ? 7.211 3.525 -7.73 1 83.12 98 ASN A O 1
ATOM 718 N N . VAL A 1 99 ? 8.094 4.637 -5.992 1 88.19 99 VAL A N 1
ATOM 719 C CA . VAL A 1 99 ? 8.016 3.52 -5.055 1 88.19 99 VAL A CA 1
ATOM 720 C C . VAL A 1 99 ? 7.199 3.934 -3.828 1 88.19 99 VAL A C 1
ATOM 722 O O . VAL A 1 99 ? 7.223 5.098 -3.426 1 88.19 99 VAL A O 1
ATOM 725 N N . LYS A 1 100 ? 6.543 2.939 -3.184 1 86.44 100 LYS A N 1
ATOM 726 C CA . LYS A 1 100 ? 5.668 3.225 -2.049 1 86.44 100 LYS A CA 1
ATOM 727 C C . LYS A 1 100 ? 6.375 2.943 -0.726 1 86.44 100 LYS A C 1
ATOM 729 O O . LYS A 1 100 ? 5.785 3.092 0.345 1 86.44 100 LYS A O 1
ATOM 734 N N . ARG A 1 101 ? 7.574 2.502 -0.857 1 91.62 101 ARG A N 1
ATOM 735 C CA . ARG A 1 101 ? 8.391 2.258 0.329 1 91.62 101 ARG A CA 1
ATOM 736 C C . ARG A 1 101 ? 9.867 2.525 0.043 1 91.62 101 ARG A C 1
ATOM 738 O O . ARG A 1 101 ? 10.312 2.428 -1.103 1 91.62 101 ARG A O 1
ATOM 745 N N . ILE A 1 102 ? 10.578 2.898 1.083 1 94.06 102 ILE A N 1
ATOM 746 C CA . ILE A 1 102 ? 11.992 3.232 0.96 1 94.06 102 ILE A CA 1
ATOM 747 C C . ILE A 1 102 ? 12.758 2.703 2.174 1 94.06 102 ILE A C 1
ATOM 749 O O . ILE A 1 102 ? 12.25 2.742 3.297 1 94.06 102 ILE A O 1
ATOM 753 N N . ALA A 1 103 ? 13.953 2.131 1.899 1 96.31 103 ALA A N 1
ATOM 754 C CA . ALA A 1 103 ? 14.797 1.63 2.979 1 96.31 103 ALA A CA 1
ATOM 755 C C . ALA A 1 103 ? 15.609 2.76 3.609 1 96.31 103 ALA A C 1
ATOM 757 O O . ALA A 1 103 ? 15.898 3.762 2.953 1 96.31 103 ALA A O 1
ATOM 758 N N . VAL A 1 104 ? 15.836 2.637 4.879 1 95.62 104 VAL A N 1
ATOM 759 C CA . VAL A 1 104 ? 16.719 3.559 5.59 1 95.62 104 VAL A CA 1
ATOM 760 C C . VAL A 1 104 ? 18.062 2.893 5.84 1 95.62 104 VAL A C 1
ATOM 762 O O . VAL A 1 104 ? 18.141 1.801 6.406 1 95.62 104 VAL A O 1
ATOM 765 N N . GLU A 1 105 ? 19.047 3.518 5.32 1 93.5 105 GLU A N 1
ATOM 766 C CA . GLU A 1 105 ? 20.406 2.982 5.41 1 93.5 105 GLU A CA 1
ATOM 767 C C . GLU A 1 105 ? 21.219 3.715 6.473 1 93.5 105 GLU A C 1
ATOM 769 O O . GLU A 1 105 ? 21.062 4.922 6.664 1 93.5 105 GLU A O 1
ATOM 774 N N . GLN A 1 106 ? 21.969 2.967 7.176 1 88.94 106 GLN A N 1
ATOM 775 C CA . GLN A 1 106 ? 22.906 3.576 8.109 1 88.94 106 GLN A CA 1
ATOM 776 C C . GLN A 1 106 ? 24.266 3.811 7.457 1 88.94 106 GLN A C 1
ATOM 778 O O . GLN A 1 106 ? 24.625 3.117 6.504 1 88.94 106 GLN A O 1
ATOM 783 N N . HIS A 1 107 ? 24.984 5.043 7.598 1 73.19 107 HIS A N 1
ATOM 784 C CA . HIS A 1 107 ? 26.266 5.41 7.027 1 73.19 107 HIS A CA 1
ATOM 785 C C . HIS A 1 107 ? 27.328 4.355 7.332 1 73.19 107 HIS A C 1
ATOM 787 O O . HIS A 1 107 ? 28.219 4.105 6.516 1 73.19 107 HIS A O 1
ATOM 793 N N . GLU A 1 108 ? 27.438 4.199 8.703 1 64.12 108 GLU A N 1
ATOM 794 C CA . GLU A 1 108 ? 28.672 3.531 9.141 1 64.12 108 GLU A CA 1
ATOM 795 C C . GLU A 1 108 ? 28.516 2.014 9.094 1 64.12 108 GLU A C 1
ATOM 797 O O . GLU A 1 108 ? 27.406 1.501 8.938 1 64.12 108 GLU A O 1
ATOM 802 N N . ASN A 1 109 ? 29.672 1.234 9.234 1 60.22 109 ASN A N 1
ATOM 803 C CA . ASN A 1 109 ? 30.141 -0.146 9.258 1 60.22 109 ASN A CA 1
ATOM 804 C C . ASN A 1 109 ? 29.203 -1.048 10.047 1 60.22 109 ASN A C 1
ATOM 806 O O . ASN A 1 109 ? 29.641 -1.922 10.789 1 60.22 109 ASN A O 1
ATOM 810 N N . ALA A 1 110 ? 27.922 -0.62 9.992 1 61.88 110 ALA A N 1
ATOM 811 C CA . ALA A 1 110 ? 27.141 -1.479 10.875 1 61.88 110 ALA A CA 1
ATOM 812 C C . ALA A 1 110 ? 26.812 -2.811 10.203 1 61.88 110 ALA A C 1
ATOM 814 O O . ALA A 1 110 ? 26.938 -2.943 8.984 1 61.88 110 ALA A O 1
ATOM 815 N N . ASP A 1 111 ? 26.672 -3.836 10.992 1 67.75 111 ASP A N 1
ATOM 816 C CA . ASP A 1 111 ? 26.391 -5.215 10.602 1 67.75 111 ASP A CA 1
ATOM 817 C C . ASP A 1 111 ? 25.25 -5.281 9.586 1 67.75 111 ASP A C 1
ATOM 819 O O . ASP A 1 111 ? 25.297 -6.078 8.648 1 67.75 111 ASP A O 1
ATOM 823 N N . GLU A 1 112 ? 24.375 -4.227 9.734 1 81.19 112 GLU A N 1
ATOM 824 C CA . GLU A 1 112 ? 23.234 -4.242 8.828 1 81.19 112 GLU A CA 1
ATOM 825 C C . GLU A 1 112 ? 23.125 -2.934 8.055 1 81.19 112 GLU A C 1
ATOM 827 O O . GLU A 1 112 ? 23.047 -1.857 8.648 1 81.19 112 GLU A O 1
ATOM 832 N N . ARG A 1 113 ? 23.297 -3.002 6.82 1 88.31 113 ARG A N 1
ATOM 833 C CA . ARG A 1 113 ? 23.25 -1.854 5.922 1 88.31 113 ARG A CA 1
ATOM 834 C C . ARG A 1 113 ? 21.891 -1.155 5.992 1 88.31 113 ARG A C 1
ATOM 836 O O . ARG A 1 113 ? 21.828 0.072 6.09 1 88.31 113 ARG A O 1
ATOM 843 N N . PHE A 1 114 ? 20.828 -1.896 6.008 1 93.81 114 PHE A N 1
ATOM 844 C CA . PHE A 1 114 ? 19.469 -1.356 6.07 1 93.81 114 PHE A CA 1
ATOM 845 C C . PHE A 1 114 ? 18.891 -1.506 7.473 1 93.81 114 PHE A C 1
ATOM 847 O O . PHE A 1 114 ? 18.828 -2.615 8.008 1 93.81 114 PHE A O 1
ATOM 854 N N . ILE A 1 115 ? 18.438 -0.388 8.102 1 92.69 115 ILE A N 1
ATOM 855 C CA . ILE A 1 115 ? 18.078 -0.435 9.508 1 92.69 115 ILE A CA 1
ATOM 856 C C . ILE A 1 115 ? 16.562 -0.215 9.664 1 92.69 115 ILE A C 1
ATOM 858 O O . ILE A 1 115 ? 16.031 -0.339 10.766 1 92.69 115 ILE A O 1
ATOM 862 N N . GLY A 1 116 ? 15.859 0.178 8.672 1 94.19 116 GLY A N 1
ATOM 863 C CA . GLY A 1 116 ? 14.422 0.386 8.734 1 94.19 116 GLY A CA 1
ATOM 864 C C . GLY A 1 116 ? 13.781 0.549 7.367 1 94.19 116 GLY A C 1
ATOM 865 O O . GLY A 1 116 ? 14.477 0.609 6.352 1 94.19 116 GLY A O 1
ATOM 866 N N . ILE A 1 117 ? 12.5 0.557 7.34 1 94.88 117 ILE A N 1
ATOM 867 C CA . ILE A 1 117 ? 11.703 0.775 6.137 1 94.88 117 ILE A CA 1
ATOM 868 C C . ILE A 1 117 ? 10.617 1.813 6.418 1 94.88 117 ILE A C 1
ATOM 870 O O . ILE A 1 117 ? 10.008 1.812 7.492 1 94.88 117 ILE A O 1
ATOM 874 N N . ILE A 1 118 ? 10.414 2.725 5.523 1 91 118 ILE A N 1
ATOM 875 C CA . ILE A 1 118 ? 9.297 3.658 5.578 1 91 118 ILE A CA 1
ATOM 876 C C . ILE A 1 118 ? 8.352 3.402 4.402 1 91 118 ILE A C 1
ATOM 878 O O . ILE A 1 118 ? 8.797 3.32 3.254 1 91 118 ILE A O 1
ATOM 882 N N . SER A 1 119 ? 7.113 3.172 4.66 1 88.81 119 SER A N 1
ATOM 883 C CA . SER A 1 119 ? 6.094 3.014 3.625 1 88.81 119 SER A CA 1
ATOM 884 C C . SER A 1 119 ? 5.109 4.18 3.637 1 88.81 119 SER A C 1
ATOM 886 O O . SER A 1 119 ? 5.094 4.973 4.578 1 88.81 119 SER A O 1
ATOM 888 N N . VAL A 1 120 ? 4.348 4.262 2.619 1 82 120 VAL A N 1
ATOM 889 C CA . VAL A 1 120 ? 3.297 5.273 2.543 1 82 120 VAL A CA 1
ATOM 890 C C . VAL A 1 120 ? 2.35 5.125 3.732 1 82 120 VAL A C 1
ATOM 892 O O . VAL A 1 120 ? 1.856 6.121 4.27 1 82 120 VAL A O 1
ATOM 895 N N . THR A 1 121 ? 2.123 3.875 4.098 1 78 121 THR A N 1
ATOM 896 C CA . THR A 1 121 ? 1.267 3.637 5.258 1 78 121 THR A CA 1
ATOM 897 C C . THR A 1 121 ? 1.881 4.238 6.516 1 78 121 THR A C 1
ATOM 899 O O . THR A 1 121 ? 1.167 4.777 7.363 1 78 121 THR A O 1
ATOM 902 N N . ASP A 1 122 ? 3.186 4.145 6.695 1 78.25 122 ASP A N 1
ATOM 903 C CA . ASP A 1 122 ? 3.873 4.742 7.836 1 78.25 122 ASP A CA 1
ATOM 904 C C . ASP A 1 122 ? 3.682 6.258 7.859 1 78.25 122 ASP A C 1
ATOM 906 O O . ASP A 1 122 ? 3.631 6.863 8.938 1 78.25 122 ASP A O 1
ATOM 910 N N . LEU A 1 123 ? 3.596 6.762 6.602 1 76.06 123 LEU A N 1
ATOM 911 C CA . LEU A 1 123 ? 3.492 8.211 6.461 1 76.06 123 LEU A CA 1
ATOM 912 C C . LEU A 1 123 ? 2.102 8.695 6.859 1 76.06 123 LEU A C 1
ATOM 914 O O . LEU A 1 123 ? 1.931 9.852 7.246 1 76.06 123 LEU A O 1
ATOM 918 N N . THR A 1 124 ? 1.079 7.934 6.559 1 64.56 124 THR A N 1
ATOM 919 C CA . THR A 1 124 ? -0.294 8.328 6.852 1 64.56 124 THR A CA 1
ATOM 920 C C . THR A 1 124 ? -0.61 8.125 8.328 1 64.56 124 THR A C 1
ATOM 922 O O . THR A 1 124 ? -1.582 8.68 8.844 1 64.56 124 THR A O 1
ATOM 925 N N . GLY A 1 125 ? 0.447 7.742 9.219 1 54.09 125 GLY A N 1
ATOM 926 C CA . GLY A 1 125 ? 0.199 7.488 10.633 1 54.09 125 GLY A CA 1
ATOM 927 C C . GLY A 1 125 ? -1.021 6.621 10.875 1 54.09 125 GLY A C 1
ATOM 928 O O . GLY A 1 125 ? -1.312 6.258 12.016 1 54.09 125 GLY A O 1
ATOM 929 N N . ALA A 1 126 ? -2.004 6.527 10.07 1 46.59 126 ALA A N 1
ATOM 930 C CA . ALA A 1 126 ? -3.369 6.039 10.258 1 46.59 126 ALA A CA 1
ATOM 931 C C . ALA A 1 126 ? -3.375 4.562 10.641 1 46.59 126 ALA A C 1
ATOM 933 O O . ALA A 1 126 ? -4.023 4.168 11.609 1 46.59 126 ALA A O 1
ATOM 934 N N . LEU A 1 127 ? -3.305 3.605 9.617 1 45.16 127 LEU A N 1
ATOM 935 C CA . LEU A 1 127 ? -3.953 2.311 9.797 1 45.16 127 LEU A CA 1
ATOM 936 C C . LEU A 1 127 ? -3.197 1.462 10.812 1 45.16 127 LEU A C 1
ATOM 938 O O . LEU A 1 127 ? -3.48 0.272 10.969 1 45.16 127 LEU A O 1
ATOM 942 N N . SER A 1 128 ? -2.031 1.591 11.078 1 39.84 128 SER A N 1
ATOM 943 C CA . SER A 1 128 ? -1.387 0.596 11.93 1 39.84 128 SER A CA 1
ATOM 944 C C . SER A 1 128 ? -2.057 0.522 13.297 1 39.84 128 SER A C 1
ATOM 946 O O . SER A 1 128 ? -2.699 1.481 13.734 1 39.84 128 SER A O 1
ATOM 948 N N . GLU A 1 129 ? -2.246 -0.503 13.961 1 38.12 129 GLU A N 1
ATOM 949 C CA . GLU A 1 129 ? -2.74 -0.951 15.258 1 38.12 129 GLU A CA 1
ATOM 950 C C . GLU A 1 129 ? -2.5 0.105 16.328 1 38.12 129 GLU A C 1
ATOM 952 O O . GLU A 1 129 ? -3.07 0.03 17.422 1 38.12 129 GLU A O 1
ATOM 957 N N . SER A 1 130 ? -1.379 0.557 16.766 1 34.12 130 SER A N 1
ATOM 958 C CA . SER A 1 130 ? -1.517 1.178 18.078 1 34.12 130 SER A CA 1
ATOM 959 C C . SER A 1 130 ? -2.488 2.352 18.031 1 34.12 130 SER A C 1
ATOM 961 O O . SER A 1 130 ? -2.859 2.818 16.953 1 34.12 130 SER A O 1
ATOM 963 N N . HIS A 1 131 ? -2.305 3.688 18.766 1 33.78 131 HIS A N 1
ATOM 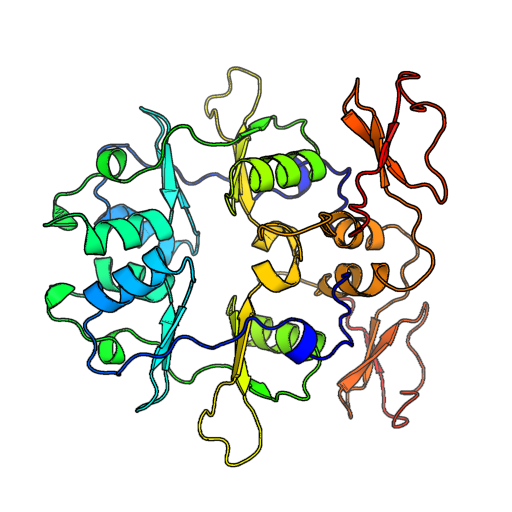964 C CA . HIS A 1 131 ? -3.273 4.703 19.156 1 33.78 131 HIS A CA 1
ATOM 965 C C . HIS A 1 131 ? -3.998 5.273 17.953 1 33.78 131 HIS A C 1
ATOM 967 O O . HIS A 1 131 ? -3.627 4.992 16.812 1 33.78 131 HIS A O 1
ATOM 973 N N . GLU A 1 132 ? -4.258 6.895 18.109 1 32.59 132 GLU A N 1
ATOM 974 C CA . GLU A 1 132 ? -4.969 8.133 17.812 1 32.59 132 GLU A CA 1
ATOM 975 C C . GLU A 1 132 ? -4.742 8.57 16.359 1 32.59 132 GLU A C 1
ATOM 977 O O . GLU A 1 132 ? -3.598 8.711 15.93 1 32.59 132 GLU A O 1
ATOM 982 N N . THR A 1 133 ? -5.621 8.234 15.539 1 36.81 133 THR A N 1
ATOM 983 C CA . THR A 1 133 ? -5.805 8.438 14.109 1 36.81 133 THR A CA 1
ATOM 984 C C . THR A 1 133 ? -5.281 9.812 13.688 1 36.81 133 THR A C 1
ATOM 986 O O . THR A 1 133 ? -5.832 10.836 14.094 1 36.81 133 THR A O 1
ATOM 989 N N . ALA A 1 134 ? -4.121 10.078 13.75 1 35.75 134 ALA A N 1
ATOM 990 C CA . ALA A 1 134 ? -3.555 11.344 13.297 1 35.75 134 ALA A CA 1
ATOM 991 C C . ALA A 1 134 ? -3.961 11.641 11.852 1 35.75 134 ALA A C 1
ATOM 993 O O . ALA A 1 134 ? -3.307 12.43 11.164 1 35.75 134 ALA A O 1
ATOM 994 N N . ILE A 1 135 ? -4.738 10.891 11.164 1 39.66 135 ILE A N 1
ATOM 995 C CA . ILE A 1 135 ? -5.105 11.281 9.805 1 39.66 135 ILE A CA 1
ATOM 996 C C . ILE A 1 135 ? -5.641 12.719 9.812 1 39.66 135 ILE A C 1
ATOM 998 O O . ILE A 1 135 ? -5.664 13.375 8.773 1 39.66 135 ILE A O 1
ATOM 1002 N N . GLY A 1 136 ? -6.348 13.07 10.945 1 36.22 136 GLY A N 1
ATOM 1003 C CA . GLY A 1 136 ? -6.902 14.414 11.016 1 36.22 136 GLY A CA 1
ATOM 1004 C C . GLY A 1 136 ? -5.934 15.484 10.555 1 36.22 136 GLY A C 1
ATOM 1005 O O . GLY A 1 136 ? -6.348 16.578 10.156 1 36.22 136 GLY A O 1
ATOM 1006 N N . MET A 1 137 ? -4.711 15.312 10.953 1 35.97 137 MET A N 1
ATOM 1007 C CA . MET A 1 137 ? -3.807 16.438 10.727 1 35.97 137 MET A CA 1
ATOM 1008 C C . MET A 1 137 ? -3.615 16.688 9.234 1 35.97 137 MET A C 1
ATOM 1010 O O . MET A 1 137 ? -3.434 17.828 8.805 1 35.97 137 MET A O 1
ATOM 1014 N N . TYR A 1 138 ? -3.621 15.578 8.469 1 37.53 138 TYR A N 1
ATOM 1015 C CA . TYR A 1 138 ? -3.381 15.789 7.043 1 37.53 138 TYR A CA 1
ATOM 1016 C C . TYR A 1 138 ? -4.48 16.641 6.422 1 37.53 138 TYR A C 1
ATOM 1018 O O . TYR A 1 138 ? -4.207 17.516 5.594 1 37.53 138 TYR A O 1
ATOM 1026 N N . VAL A 1 139 ? -5.688 16.281 6.629 1 37.62 139 VAL A N 1
ATOM 1027 C CA . VAL A 1 139 ? -6.844 16.922 6.023 1 37.62 139 VAL A CA 1
ATOM 1028 C C . VAL A 1 139 ? -6.895 18.391 6.457 1 37.62 139 VAL A C 1
ATOM 1030 O O . VAL A 1 139 ? -7.27 19.266 5.672 1 37.62 139 VAL A O 1
ATOM 1033 N N . GLY A 1 140 ? -6.73 18.625 7.656 1 33.19 140 GLY A N 1
ATOM 1034 C CA . GLY A 1 140 ? -6.941 19.953 8.203 1 33.19 140 GLY A CA 1
ATOM 1035 C C . GLY A 1 140 ? -6.012 21 7.617 1 33.19 140 GLY A C 1
ATOM 1036 O O . GLY A 1 140 ? -6.25 22.188 7.754 1 33.19 140 GLY A O 1
ATOM 1037 N N . LEU A 1 141 ? -4.789 20.516 7.316 1 34.5 141 LEU A N 1
ATOM 1038 C CA .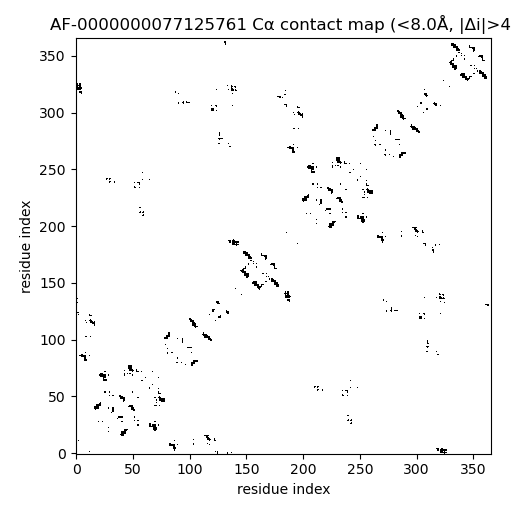 LEU A 1 141 ? -3.9 21.609 6.957 1 34.5 141 LEU A CA 1
ATOM 1039 C C . LEU A 1 141 ? -4.312 22.234 5.629 1 34.5 141 LEU A C 1
ATOM 1041 O O . LEU A 1 141 ? -3.809 23.297 5.25 1 34.5 141 LEU A O 1
ATOM 1045 N N . ALA A 1 142 ? -4.887 21.406 4.754 1 34.69 142 ALA A N 1
ATOM 1046 C CA . ALA A 1 142 ? -5.203 22.078 3.492 1 34.69 142 ALA A CA 1
ATOM 1047 C C . ALA A 1 142 ? -6.191 23.219 3.709 1 34.69 142 ALA A C 1
ATOM 1049 O O . ALA A 1 142 ? -6.68 23.812 2.746 1 34.69 1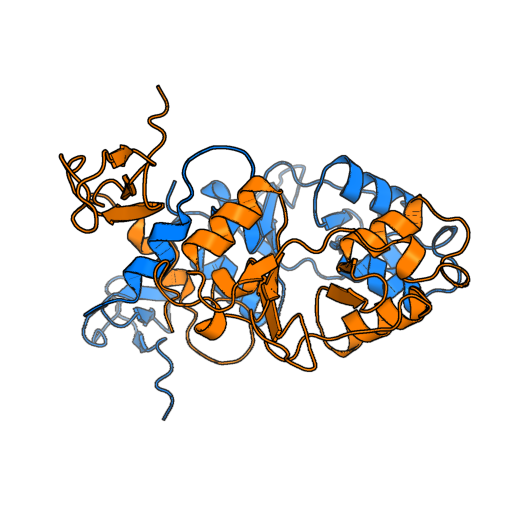42 ALA A O 1
ATOM 1050 N N . SER A 1 143 ? -6.848 23.266 4.695 1 31.86 143 SER A N 1
ATOM 1051 C CA . SER A 1 143 ? -7.746 24.406 4.617 1 31.86 143 SER A CA 1
ATOM 1052 C C . SER A 1 143 ? -6.992 25.672 4.23 1 31.86 143 SER A C 1
ATOM 1054 O O . SER A 1 143 ? -5.766 25.656 4.105 1 31.86 143 SER A O 1
ATOM 1056 N N . ALA A 1 144 ? -7.086 26.719 5.059 1 34.69 144 ALA A N 1
ATOM 1057 C CA . ALA A 1 144 ? -6.918 28.109 4.691 1 34.69 144 ALA A CA 1
ATOM 1058 C C . ALA A 1 144 ? -5.559 28.344 4.043 1 34.69 144 ALA A C 1
ATOM 1060 O O . ALA A 1 144 ? -5.371 28.078 2.854 1 34.69 144 ALA A O 1
ATOM 1061 N N . ASP A 1 145 ? -4.836 29.516 4.512 1 34.09 145 ASP A N 1
ATOM 1062 C CA . ASP A 1 145 ? -3.76 30.438 4.168 1 34.09 145 ASP A CA 1
ATOM 1063 C C . ASP A 1 145 ? -2.4 29.75 4.246 1 34.09 145 ASP A C 1
ATOM 1065 O O . ASP A 1 145 ? -1.661 29.922 5.215 1 34.09 145 ASP A O 1
ATOM 1069 N N . SER A 1 146 ? -2.221 28.594 3.926 1 38.97 146 SER A N 1
ATOM 1070 C CA . SER A 1 146 ? -0.947 27.922 4.164 1 38.97 146 SER A CA 1
ATOM 1071 C C . SER A 1 146 ? 0.181 28.578 3.377 1 38.97 146 SER A C 1
ATOM 1073 O O . SER A 1 146 ? 0.025 28.875 2.191 1 38.97 146 SER A O 1
ATOM 1075 N N . PRO A 1 147 ? 1.182 28.891 4.012 1 43.41 147 PRO A N 1
ATOM 1076 C CA . PRO A 1 147 ? 2.312 29.484 3.309 1 43.41 147 PRO A CA 1
ATOM 1077 C C . PRO A 1 147 ? 2.922 28.562 2.258 1 43.41 147 PRO A C 1
ATOM 1079 O O . PRO A 1 147 ? 2.76 27.344 2.34 1 43.41 147 PRO A O 1
ATOM 1082 N N . TYR A 1 148 ? 3.203 28.938 1.066 1 49.56 148 TYR A N 1
ATOM 1083 C CA . TYR A 1 148 ? 3.92 28.281 -0.028 1 49.56 148 TYR A CA 1
ATOM 1084 C C . TYR A 1 148 ? 5.191 27.609 0.474 1 49.56 148 TYR A C 1
ATOM 1086 O O . TYR A 1 148 ? 5.836 28.109 1.402 1 49.56 148 TYR A O 1
ATOM 1094 N N . MET A 1 149 ? 5.371 26.391 0.252 1 57 149 MET A N 1
ATOM 1095 C CA . MET A 1 149 ? 6.641 25.734 0.536 1 57 149 MET A CA 1
ATOM 1096 C C . MET A 1 149 ? 7.652 26 -0.57 1 57 149 MET A C 1
ATOM 1098 O O . MET A 1 149 ? 7.32 25.938 -1.754 1 57 149 MET A O 1
ATOM 1102 N N . TYR A 1 150 ? 8.758 26.5 -0.258 1 62.38 150 TYR A N 1
ATOM 1103 C CA . TYR A 1 150 ? 9.898 26.781 -1.13 1 62.38 150 TYR A CA 1
ATOM 1104 C C . TYR A 1 150 ? 11.078 25.891 -0.78 1 62.38 150 TYR A C 1
ATOM 1106 O O . TYR A 1 150 ? 11.172 25.375 0.339 1 62.38 150 TYR A O 1
ATOM 1114 N N . GLU A 1 151 ? 11.75 25.406 -1.806 1 67.75 151 GLU A N 1
ATOM 1115 C CA . GLU A 1 151 ? 13 24.672 -1.614 1 67.75 151 GLU A CA 1
ATOM 1116 C C . GLU A 1 151 ? 14.203 25.484 -2.082 1 67.75 151 GLU A C 1
ATOM 1118 O O . GLU A 1 151 ? 14.148 26.141 -3.127 1 67.75 151 GLU A O 1
ATOM 1123 N N . CYS A 1 152 ? 15.266 25.422 -1.256 1 68.31 152 CYS A N 1
ATOM 1124 C CA . CYS A 1 152 ? 16.547 25.953 -1.716 1 68.31 152 CYS A CA 1
ATOM 1125 C C . CYS A 1 152 ? 17.156 25.062 -2.785 1 68.31 152 CYS A C 1
ATOM 1127 O O . CYS A 1 152 ? 17.344 23.859 -2.564 1 68.31 152 CYS A O 1
ATOM 1129 N N . VAL A 1 153 ? 17.453 25.469 -3.936 1 74.19 153 VAL A N 1
ATOM 1130 C CA . VAL A 1 153 ? 17.969 24.719 -5.078 1 74.19 153 VAL A CA 1
ATOM 1131 C C . VAL A 1 153 ? 19.406 24.266 -4.805 1 74.19 153 VAL A C 1
ATOM 1133 O O . VAL A 1 153 ? 19.938 23.406 -5.496 1 74.19 153 VAL A O 1
ATOM 1136 N N . GLU A 1 154 ? 19.984 24.906 -3.74 1 69.12 154 GLU A N 1
ATOM 1137 C CA . GLU A 1 154 ? 21.391 24.609 -3.467 1 69.12 154 GLU A CA 1
ATOM 1138 C C . GLU A 1 154 ? 21.516 23.562 -2.359 1 69.12 154 GLU A C 1
ATOM 1140 O O . GLU A 1 154 ? 22.234 22.562 -2.523 1 69.12 154 GLU A O 1
ATOM 1145 N N . CYS A 1 155 ? 20.844 23.875 -1.282 1 64.12 155 CYS A N 1
ATOM 1146 C CA . CYS A 1 155 ? 21.109 22.984 -0.158 1 64.12 155 CYS A CA 1
ATOM 1147 C C . CYS A 1 155 ? 19.922 22.062 0.116 1 64.12 155 CYS A C 1
ATOM 1149 O O . CYS A 1 155 ? 19.984 21.219 1.015 1 64.12 155 CYS A O 1
ATOM 1151 N N . GLY A 1 156 ? 18.844 22.266 -0.545 1 65 156 GLY A N 1
ATOM 1152 C CA . GLY A 1 156 ? 17.688 21.406 -0.415 1 65 156 GLY A CA 1
ATOM 1153 C C . GLY A 1 156 ? 16.828 21.75 0.785 1 65 156 GLY A C 1
ATOM 1154 O O . GLY A 1 156 ? 15.836 21.062 1.061 1 65 156 GLY A O 1
ATOM 1155 N N . ASN A 1 157 ? 17.172 22.875 1.503 1 66.5 157 ASN A N 1
ATOM 1156 C CA . ASN A 1 157 ? 16.375 23.297 2.65 1 66.5 157 ASN A CA 1
ATOM 1157 C C . ASN A 1 157 ? 14.953 23.672 2.242 1 66.5 157 ASN A C 1
ATOM 1159 O O . ASN A 1 157 ? 14.758 24.391 1.257 1 66.5 157 ASN A O 1
ATOM 1163 N N . ARG A 1 158 ? 13.93 23.219 2.967 1 63.38 158 ARG A N 1
ATOM 1164 C CA . ARG A 1 158 ? 12.547 23.562 2.676 1 63.38 158 ARG A CA 1
ATOM 1165 C C . ARG A 1 158 ? 12.023 24.625 3.646 1 63.38 158 ARG A C 1
ATOM 1167 O O . ARG A 1 158 ? 12.281 24.547 4.852 1 63.38 158 ARG A O 1
ATOM 1174 N N . ILE A 1 159 ? 11.391 25.766 3.057 1 62.91 159 ILE A N 1
ATOM 1175 C CA . ILE A 1 159 ? 10.914 26.953 3.748 1 62.91 159 ILE A CA 1
ATOM 1176 C C . ILE A 1 159 ? 9.406 27.094 3.555 1 62.91 159 ILE A C 1
ATOM 1178 O O . ILE A 1 159 ? 8.906 27.031 2.426 1 62.91 159 ILE A O 1
ATOM 1182 N N . THR A 1 160 ? 8.695 27.188 4.625 1 61.69 160 THR A N 1
ATOM 1183 C CA . THR A 1 160 ? 7.273 27.516 4.539 1 61.69 160 THR A CA 1
ATOM 1184 C C . THR A 1 160 ? 7.043 29 4.742 1 61.69 160 THR A C 1
ATOM 1186 O O . THR A 1 160 ? 7.48 29.578 5.746 1 61.69 160 THR A O 1
ATOM 1189 N N . SER A 1 161 ? 6.555 29.672 3.66 1 61.66 161 SER A N 1
ATOM 1190 C CA . SER A 1 161 ? 6.324 31.109 3.703 1 61.66 161 SER A CA 1
ATOM 1191 C C . SER A 1 161 ? 5.129 31.516 2.844 1 61.66 161 SER A C 1
ATOM 1193 O O . SER A 1 161 ? 4.734 30.766 1.94 1 61.66 161 SER A O 1
ATOM 1195 N N . ASP A 1 162 ? 4.516 32.562 3.211 1 60.59 162 ASP A N 1
ATOM 1196 C CA . ASP A 1 162 ? 3.391 33.094 2.445 1 60.59 162 ASP A CA 1
ATOM 1197 C C . ASP A 1 162 ? 3.855 33.625 1.098 1 60.59 162 ASP A C 1
ATOM 1199 O O . ASP A 1 162 ? 3.055 33.781 0.169 1 60.59 162 ASP A O 1
ATOM 1203 N N . HIS A 1 163 ? 5.137 34 1.003 1 68.75 163 HIS A N 1
ATOM 1204 C CA . HIS A 1 163 ? 5.773 34.469 -0.222 1 68.75 163 HIS A CA 1
ATOM 1205 C C . HIS A 1 163 ? 7.125 33.812 -0.434 1 68.75 163 HIS A C 1
ATOM 1207 O O . HIS A 1 163 ? 7.762 33.375 0.526 1 68.75 163 HIS A O 1
ATOM 1213 N N . GLN A 1 164 ? 7.449 33.531 -1.716 1 71.25 164 GLN A N 1
ATOM 1214 C CA . GLN A 1 164 ? 8.75 32.938 -1.983 1 71.25 164 GLN A CA 1
ATOM 1215 C C . GLN A 1 164 ? 9.867 33.719 -1.275 1 71.25 164 GLN A C 1
ATOM 1217 O O . GLN A 1 164 ? 10.047 34.906 -1.508 1 71.25 164 GLN A O 1
ATOM 1222 N N . PRO A 1 165 ? 10.523 33.031 -0.381 1 75.56 165 PRO A N 1
ATOM 1223 C CA . PRO A 1 165 ? 11.648 33.75 0.23 1 75.56 165 PRO A CA 1
ATOM 1224 C C . PRO A 1 165 ? 12.695 34.188 -0.791 1 75.56 165 PRO A C 1
ATOM 1226 O O . PRO A 1 165 ? 12.969 33.438 -1.748 1 75.56 165 PRO A O 1
ATOM 1229 N N . GLU A 1 166 ? 13.227 35.375 -0.615 1 79.75 166 GLU A N 1
ATOM 1230 C CA . GLU A 1 166 ? 14.242 35.875 -1.523 1 79.75 166 GLU A CA 1
ATOM 1231 C C . GLU A 1 166 ? 15.508 35.031 -1.473 1 79.75 166 GLU A C 1
ATOM 1233 O O . GLU A 1 166 ? 16.203 34.875 -2.484 1 79.75 166 GLU A O 1
ATOM 1238 N N . SER A 1 167 ? 15.844 34.531 -0.27 1 81.25 167 SER A N 1
ATOM 1239 C CA . SER A 1 167 ? 17.031 33.688 -0.075 1 81.25 167 SER A CA 1
ATOM 1240 C C . SER A 1 167 ? 16.797 32.656 1.016 1 81.25 167 SER A C 1
ATOM 1242 O O . SER A 1 167 ? 16.016 32.875 1.938 1 81.25 167 SER A O 1
ATOM 1244 N N . CYS A 1 168 ? 17.453 31.469 0.894 1 77.75 168 CYS A N 1
ATOM 1245 C CA . CYS A 1 168 ? 17.438 30.406 1.896 1 77.75 168 CYS A CA 1
ATOM 1246 C C . CYS A 1 168 ? 18.016 30.906 3.221 1 77.75 168 CYS A C 1
ATOM 1248 O O . CYS A 1 168 ? 19.125 31.422 3.266 1 77.75 168 CYS A O 1
ATOM 1250 N N . PRO A 1 169 ? 17.25 30.719 4.328 1 79.56 169 PRO A N 1
ATOM 1251 C CA . PRO A 1 169 ? 17.75 31.203 5.613 1 79.56 169 PRO A CA 1
ATOM 1252 C C . PRO A 1 169 ? 18.969 30.406 6.102 1 79.56 169 PRO A C 1
ATOM 1254 O O . PRO A 1 169 ? 19.703 30.875 6.973 1 79.56 169 PRO A O 1
ATOM 1257 N N . GLU A 1 170 ? 19.078 29.344 5.492 1 75.56 170 GLU A N 1
ATOM 1258 C CA . GLU A 1 170 ? 20.172 28.484 5.922 1 75.56 170 GLU A CA 1
ATOM 1259 C C . GLU A 1 170 ? 21.453 28.781 5.137 1 75.56 170 GLU A C 1
ATOM 1261 O O . GLU A 1 170 ? 22.531 28.859 5.711 1 75.56 170 GLU A O 1
ATOM 1266 N N . CYS A 1 171 ? 21.422 28.828 3.838 1 77.5 171 CYS A N 1
ATOM 1267 C CA . CYS A 1 171 ? 22.641 28.922 3.049 1 77.5 171 CYS A CA 1
ATOM 1268 C C . CYS A 1 171 ? 22.625 30.172 2.176 1 77.5 171 CYS A C 1
ATOM 1270 O O . CYS A 1 171 ? 23.594 30.453 1.462 1 77.5 171 CYS A O 1
ATOM 1272 N N . GLY A 1 172 ? 21.625 30.859 2.146 1 82.44 172 GLY A N 1
ATOM 1273 C CA . GLY A 1 172 ? 21.531 32.062 1.334 1 82.44 172 GLY A CA 1
ATOM 1274 C C . GLY A 1 172 ? 21.25 31.766 -0.127 1 82.44 172 GLY A C 1
ATOM 1275 O O . GLY A 1 172 ? 21.25 32.688 -0.956 1 82.44 172 GLY A O 1
ATOM 1276 N N . GLY A 1 173 ? 21 30.531 -0.582 1 77.62 173 GLY A N 1
ATOM 1277 C CA . GLY A 1 173 ? 20.734 30.172 -1.968 1 77.62 173 GLY A CA 1
ATOM 1278 C C . GLY A 1 173 ? 19.328 30.531 -2.42 1 77.62 173 GLY A C 1
ATOM 1279 O O . GLY A 1 173 ? 18.5 30.938 -1.608 1 77.62 173 GLY A O 1
ATOM 1280 N N . PRO A 1 174 ? 19.188 30.375 -3.881 1 80.69 174 PRO A N 1
ATOM 1281 C CA . PRO A 1 174 ? 17.859 30.656 -4.418 1 80.69 174 PRO A CA 1
ATOM 1282 C C . PRO A 1 174 ? 16.828 29.594 -4.039 1 80.69 174 PRO A C 1
ATOM 1284 O O . PRO A 1 174 ? 17.188 28.438 -3.818 1 80.69 174 PRO A O 1
ATOM 1287 N N . THR A 1 175 ? 15.562 30.141 -3.775 1 78.88 175 THR A N 1
ATOM 1288 C CA . THR A 1 175 ? 14.484 29.219 -3.418 1 78.88 175 THR A CA 1
ATOM 1289 C C . THR A 1 175 ? 13.531 29.031 -4.594 1 78.88 175 THR A C 1
ATOM 1291 O O . THR A 1 175 ? 13.391 29.922 -5.441 1 78.88 175 THR A O 1
ATOM 1294 N N . ARG A 1 176 ? 13.039 27.766 -4.801 1 72.06 176 ARG A N 1
ATOM 1295 C CA . ARG A 1 176 ? 12.023 27.469 -5.812 1 72.06 176 ARG A CA 1
ATOM 1296 C C . ARG A 1 176 ? 10.719 27.031 -5.168 1 72.06 176 ARG A C 1
ATOM 1298 O O . ARG A 1 176 ? 10.719 26.438 -4.086 1 72.06 176 ARG A O 1
ATOM 1305 N N . ASN A 1 177 ? 9.641 27.531 -5.816 1 62.56 177 ASN A N 1
ATOM 1306 C CA . ASN A 1 177 ? 8.312 27.125 -5.383 1 62.56 177 ASN A CA 1
ATOM 1307 C C . ASN A 1 177 ? 8.039 25.656 -5.699 1 62.56 177 ASN A C 1
ATOM 1309 O O . ASN A 1 177 ? 8.266 25.203 -6.824 1 62.56 177 ASN A O 1
ATOM 1313 N N . LEU A 1 178 ? 7.914 25.078 -4.664 1 51.09 178 LEU A N 1
ATOM 1314 C CA . LEU A 1 178 ? 7.613 23.656 -4.863 1 51.09 178 LEU A CA 1
ATOM 1315 C C . LEU A 1 178 ? 6.125 23.453 -5.121 1 51.09 178 LEU A C 1
ATOM 1317 O O . LEU A 1 178 ? 5.703 22.359 -5.492 1 51.09 178 LEU A O 1
ATOM 1321 N N . SER A 1 179 ? 5.336 24.609 -5 1 46.19 179 SER A N 1
ATOM 1322 C CA . SER A 1 179 ? 3.898 24.469 -5.207 1 46.19 179 SER A CA 1
ATOM 1323 C C . SER A 1 179 ? 3.547 24.5 -6.691 1 46.19 179 SER A C 1
ATOM 1325 O O . SER A 1 179 ? 4.105 25.297 -7.445 1 46.19 179 SER A O 1
ATOM 1327 N N . VAL A 1 180 ? 3.393 23.484 -7.414 1 38.56 180 VAL A N 1
ATOM 1328 C CA . VAL A 1 180 ? 3.078 23.469 -8.836 1 38.56 180 VAL A CA 1
ATOM 1329 C C . VAL A 1 180 ? 1.842 24.328 -9.102 1 38.56 180 VAL A C 1
ATOM 1331 O O . VAL A 1 180 ? 0.778 24.094 -8.531 1 38.56 180 VAL A O 1
ATOM 1334 N N . SER A 1 181 ? 2.02 25.531 -9.359 1 32.34 181 SER A N 1
ATOM 1335 C CA . SER A 1 181 ? 0.94 26.266 -10.016 1 32.34 181 SER A CA 1
ATOM 1336 C C . SER A 1 181 ? 0.47 25.531 -11.273 1 32.34 181 SER A C 1
ATOM 1338 O O . SER A 1 181 ? 1.283 25.141 -12.109 1 32.34 181 SER A O 1
ATOM 1340 N N . ARG A 1 182 ? -0.635 24.672 -11.211 1 29.45 182 ARG A N 1
ATOM 1341 C CA . ARG A 1 182 ? -1.275 24.391 -12.492 1 29.45 182 ARG A CA 1
ATOM 1342 C C . ARG A 1 182 ? -1.52 25.688 -13.266 1 29.45 182 ARG A C 1
ATOM 1344 O O . ARG A 1 182 ? -2.27 26.547 -12.82 1 29.45 182 ARG A O 1
ATOM 1351 N N . ASP A 1 183 ? -0.57 26.188 -13.922 1 26.44 183 ASP A N 1
ATOM 1352 C CA . ASP A 1 183 ? -1.006 26.984 -15.07 1 26.44 183 ASP A CA 1
ATOM 1353 C C . ASP A 1 183 ? -1.771 26.125 -16.078 1 26.44 183 ASP A C 1
ATOM 1355 O O . ASP A 1 183 ? -1.425 24.953 -16.297 1 26.44 183 ASP A O 1
ATOM 1359 N N . MET B 1 1 ? -4.285 19.297 -3.766 1 36.69 1 MET B N 1
ATOM 1360 C CA . MET B 1 1 ? -5.562 19.312 -3.059 1 36.69 1 MET B CA 1
ATOM 1361 C C . MET B 1 1 ? -5.465 18.562 -1.739 1 36.69 1 MET B C 1
ATOM 1363 O O . MET B 1 1 ? -5 17.422 -1.706 1 36.69 1 MET B O 1
ATOM 1367 N N . THR B 1 2 ? -5.281 19.297 -0.628 1 47.03 2 THR B N 1
ATOM 1368 C CA . THR B 1 2 ? -5.219 18.781 0.739 1 47.03 2 THR B CA 1
ATOM 1369 C C . THR B 1 2 ? -6.449 17.938 1.057 1 47.03 2 THR B C 1
ATOM 1371 O O . THR B 1 2 ? -7.57 18.312 0.709 1 47.03 2 THR B O 1
ATOM 1374 N N . VAL B 1 3 ? -6.219 16.719 1.402 1 60.25 3 VAL B N 1
ATOM 1375 C CA . VAL B 1 3 ? -7.348 15.859 1.73 1 60.25 3 VAL B CA 1
ATOM 1376 C C . VAL B 1 3 ? -7.938 16.266 3.078 1 60.25 3 VAL B C 1
ATOM 1378 O O . VAL B 1 3 ? -7.219 16.359 4.074 1 60.25 3 VAL B O 1
ATOM 1381 N N . SER B 1 4 ? -9.086 16.844 3.074 1 64.38 4 SER B N 1
ATOM 1382 C CA . SER B 1 4 ? -9.836 17.188 4.285 1 64.38 4 SER B CA 1
ATOM 1383 C C . SER B 1 4 ? -10.633 15.977 4.785 1 64.38 4 SER B C 1
ATOM 1385 O O . SER B 1 4 ? -11.234 15.258 3.994 1 64.38 4 SER B O 1
ATOM 1387 N N . LEU B 1 5 ? -10.57 15.734 6.211 1 68.94 5 LEU B N 1
ATOM 1388 C CA . LEU B 1 5 ? -11.258 14.594 6.797 1 68.94 5 LEU B CA 1
ATOM 1389 C C . LEU B 1 5 ? -12.766 14.742 6.664 1 68.94 5 LEU B C 1
ATOM 1391 O O . LEU B 1 5 ? -13.508 13.758 6.75 1 68.94 5 LEU B O 1
ATOM 1395 N N . THR B 1 6 ? -13.125 16.016 6.422 1 74.44 6 THR B N 1
ATOM 1396 C CA . THR B 1 6 ? -14.562 16.234 6.367 1 74.44 6 THR B CA 1
ATOM 1397 C C . THR B 1 6 ? -15.055 16.234 4.922 1 74.44 6 THR B C 1
ATOM 1399 O O . THR B 1 6 ? -16.266 16.297 4.672 1 74.44 6 THR B O 1
ATOM 1402 N N . GLN B 1 7 ? -14.094 16.125 4.043 1 80 7 GLN B N 1
ATOM 1403 C CA . GLN B 1 7 ? -14.508 16.109 2.645 1 80 7 GLN B CA 1
ATOM 1404 C C . GLN B 1 7 ? -15.141 14.781 2.266 1 80 7 GLN B C 1
ATOM 1406 O O . GLN B 1 7 ? -14.938 13.773 2.945 1 80 7 GLN B O 1
ATOM 1411 N N . SER B 1 8 ? -15.852 14.914 1.188 1 88.94 8 SER B N 1
ATOM 1412 C CA . SER B 1 8 ? -16.531 13.711 0.711 1 88.94 8 SER B CA 1
ATOM 1413 C C . SER B 1 8 ? -15.547 12.719 0.11 1 88.94 8 SER B C 1
ATOM 1415 O O . SER B 1 8 ? -14.586 13.117 -0.552 1 88.94 8 SER B O 1
ATOM 1417 N N . VAL B 1 9 ? -15.867 11.43 0.311 1 91.75 9 VAL B N 1
ATOM 1418 C CA . VAL B 1 9 ? -15.023 10.375 -0.243 1 91.75 9 VAL B CA 1
ATOM 1419 C C . VAL B 1 9 ? -15.016 10.469 -1.768 1 91.75 9 VAL B C 1
ATOM 1421 O O . VAL B 1 9 ? -14.047 10.055 -2.414 1 91.75 9 VAL B O 1
ATOM 1424 N N . THR B 1 10 ? -16.078 11.039 -2.393 1 91.56 10 THR B N 1
ATOM 1425 C CA . THR B 1 10 ? -16.188 11.102 -3.846 1 91.56 10 THR B CA 1
ATOM 1426 C C . THR B 1 10 ? -15.156 12.07 -4.422 1 91.56 10 THR B C 1
ATOM 1428 O O . THR B 1 10 ? -14.82 11.992 -5.605 1 91.56 10 THR B O 1
ATOM 1431 N N . GLU B 1 11 ? -14.617 12.906 -3.551 1 85.19 11 GLU B N 1
ATOM 1432 C CA . GLU B 1 11 ? -13.609 13.867 -3.986 1 85.19 11 GLU B CA 1
ATOM 1433 C C . GLU B 1 11 ? -12.211 13.25 -3.977 1 85.19 11 GLU B C 1
ATOM 1435 O O . GLU B 1 11 ? -11.281 13.789 -4.586 1 85.19 11 GLU B O 1
ATOM 1440 N N . LEU B 1 12 ? -12.094 12.109 -3.311 1 84.19 12 LEU B N 1
ATOM 1441 C CA . LEU B 1 12 ? -10.773 11.523 -3.102 1 84.19 12 LEU B CA 1
ATOM 1442 C C . LEU B 1 12 ? -10.641 10.195 -3.844 1 84.19 12 LEU B C 1
ATOM 1444 O O . LEU B 1 12 ? -9.539 9.805 -4.23 1 84.19 12 LEU B O 1
ATOM 1448 N N . MET B 1 13 ? -11.719 9.555 -3.99 1 89.81 13 MET B N 1
ATOM 1449 C CA . MET B 1 13 ? -11.695 8.18 -4.473 1 89.81 13 MET B CA 1
ATOM 1450 C C . MET B 1 13 ? -11.156 8.109 -5.898 1 89.81 13 MET B C 1
ATOM 1452 O O . MET B 1 13 ? -11.266 9.078 -6.656 1 89.81 13 MET B O 1
ATOM 1456 N N . THR B 1 14 ? -10.531 7.004 -6.191 1 89.31 14 THR B N 1
ATOM 1457 C CA . THR B 1 14 ? -10.133 6.711 -7.562 1 89.31 14 THR B CA 1
ATOM 1458 C C . THR B 1 14 ? -11.273 6.047 -8.328 1 89.31 14 THR B C 1
ATOM 1460 O O . THR B 1 14 ? -11.906 5.121 -7.828 1 89.31 14 THR B O 1
ATOM 1463 N N . THR B 1 15 ? -11.523 6.617 -9.492 1 89.19 15 THR B N 1
ATOM 1464 C CA . THR B 1 15 ? -12.555 6.109 -10.391 1 89.19 15 THR B CA 1
ATOM 1465 C C . THR B 1 15 ? -11.992 5.883 -11.789 1 89.19 15 THR B C 1
ATOM 1467 O O . THR B 1 15 ? -11.023 6.539 -12.188 1 89.19 15 THR B O 1
ATOM 1470 N N . PRO B 1 16 ? -12.594 4.816 -12.609 1 87.12 16 PRO B N 1
ATOM 1471 C CA . PRO B 1 16 ? -13.617 3.834 -12.242 1 87.12 16 PRO B CA 1
ATOM 1472 C C . PRO B 1 16 ? -13.047 2.658 -11.453 1 87.12 16 PRO B C 1
ATOM 1474 O O . PRO B 1 16 ? -11.828 2.484 -11.383 1 87.12 16 PRO B O 1
ATOM 1477 N N . VAL B 1 17 ? -13.953 1.976 -10.766 1 90.19 17 VAL B N 1
ATOM 1478 C CA . VAL B 1 17 ? -13.562 0.712 -10.148 1 90.19 17 VAL B CA 1
ATOM 1479 C C . VAL B 1 17 ? -13.305 -0.336 -11.234 1 90.19 17 VAL B C 1
ATOM 1481 O O . VAL B 1 17 ? -14.102 -0.479 -12.164 1 90.19 17 VAL B O 1
ATOM 1484 N N . HIS B 1 18 ? -12.18 -1.009 -11.133 1 93.94 18 HIS B N 1
ATOM 1485 C CA . HIS B 1 18 ? -11.906 -2.107 -12.055 1 93.94 18 HIS B CA 1
ATOM 1486 C C . HIS B 1 18 ? -12.531 -3.406 -11.562 1 93.94 18 HIS B C 1
ATOM 1488 O O . HIS B 1 18 ? -12.172 -3.91 -10.5 1 93.94 18 HIS B O 1
ATOM 1494 N N . SER B 1 19 ? -13.461 -3.893 -12.383 1 94.81 19 SER B N 1
ATOM 1495 C CA . SER B 1 19 ? -14.195 -5.094 -11.992 1 94.81 19 SER B CA 1
ATOM 1496 C C . SER B 1 19 ? -13.852 -6.27 -12.898 1 94.81 19 SER B C 1
ATOM 1498 O O . SER B 1 19 ? -13.516 -6.086 -14.07 1 94.81 19 SER B O 1
ATOM 1500 N N . VAL B 1 20 ? -13.938 -7.438 -12.344 1 96.38 20 VAL B N 1
ATOM 1501 C CA . VAL B 1 20 ? -13.742 -8.68 -13.086 1 96.38 20 VAL B CA 1
ATOM 1502 C C . VAL B 1 20 ? -14.836 -9.68 -12.719 1 96.38 20 VAL B C 1
ATOM 1504 O O . VAL B 1 20 ? -15.578 -9.477 -11.75 1 96.38 20 VAL B O 1
ATOM 1507 N N . SER B 1 21 ? -14.922 -10.688 -13.555 1 96.44 21 SER B N 1
ATOM 1508 C CA . SER B 1 21 ? -15.812 -11.789 -13.203 1 96.44 21 SER B CA 1
ATOM 1509 C C . SER B 1 21 ? -15.227 -12.633 -12.07 1 96.44 21 SER B C 1
ATOM 1511 O O . SER B 1 21 ? -14.008 -12.812 -11.992 1 96.44 21 SER B O 1
ATOM 1513 N N . ALA B 1 22 ? -16.172 -13.219 -11.25 1 96.44 22 ALA B N 1
ATOM 1514 C CA . ALA B 1 22 ? -15.719 -14.102 -10.18 1 96.44 22 ALA B CA 1
ATOM 1515 C C . ALA B 1 22 ? -15.023 -15.336 -10.734 1 96.44 22 ALA B C 1
ATOM 1517 O O . ALA B 1 22 ? -14.211 -15.961 -10.047 1 96.44 22 ALA B O 1
ATOM 1518 N N . ASP B 1 23 ? -15.211 -15.617 -12.008 1 96.94 23 ASP B N 1
ATOM 1519 C CA . ASP B 1 23 ? -14.664 -16.828 -12.625 1 96.94 23 ASP B CA 1
ATOM 1520 C C . ASP B 1 23 ? -13.32 -16.531 -13.297 1 96.94 23 ASP B C 1
ATOM 1522 O O . ASP B 1 23 ? -12.641 -17.453 -13.75 1 96.94 23 ASP B O 1
ATOM 1526 N N . THR B 1 24 ? -13 -15.242 -13.383 1 96.5 24 THR B N 1
ATOM 1527 C CA . THR B 1 24 ? -11.711 -14.875 -13.961 1 96.5 24 THR B CA 1
ATOM 1528 C C . THR B 1 24 ? -10.57 -15.562 -13.211 1 96.5 24 THR B C 1
ATOM 1530 O O . THR B 1 24 ? -10.609 -15.68 -11.984 1 96.5 24 THR B O 1
ATOM 1533 N N . SER B 1 25 ? -9.578 -16.078 -13.938 1 96.38 25 SER B N 1
ATOM 1534 C CA . SER B 1 25 ? -8.406 -16.672 -13.297 1 96.38 25 SER B CA 1
ATOM 1535 C C . SER B 1 25 ? -7.621 -15.617 -12.516 1 96.38 25 SER B C 1
ATOM 1537 O O . SER B 1 25 ? -7.535 -14.461 -12.93 1 96.38 25 SER B O 1
ATOM 1539 N N . VAL B 1 26 ? -7.008 -16.062 -11.414 1 96.44 26 VAL B N 1
ATOM 1540 C CA . VAL B 1 26 ? -6.242 -15.125 -10.609 1 96.44 26 VAL B CA 1
ATOM 1541 C C . VAL B 1 26 ? -5 -14.672 -11.375 1 96.44 26 VAL B C 1
ATOM 1543 O O . VAL B 1 26 ? -4.488 -13.578 -11.148 1 96.44 26 VAL B O 1
ATOM 1546 N N . VAL B 1 27 ? -4.469 -15.484 -12.289 1 96.06 27 VAL B N 1
ATOM 1547 C CA . VAL B 1 27 ? -3.33 -15.094 -13.117 1 96.06 27 VAL B CA 1
ATOM 1548 C C . VAL B 1 27 ? -3.713 -13.906 -13.992 1 96.06 27 VAL B C 1
ATOM 1550 O O . VAL B 1 27 ? -2.961 -12.93 -14.086 1 96.06 27 VAL B O 1
ATOM 1553 N N . SER B 1 28 ? -4.914 -14 -14.633 1 96.12 28 SER B N 1
ATOM 1554 C CA . SER B 1 28 ? -5.414 -12.891 -15.438 1 96.12 28 SER B CA 1
ATOM 1555 C C . SER B 1 28 ? -5.641 -11.648 -14.586 1 96.12 28 SER B C 1
ATOM 1557 O O . SER B 1 28 ? -5.348 -10.531 -15.016 1 96.12 28 SER B O 1
ATOM 1559 N N . ALA B 1 29 ? -6.188 -11.875 -13.414 1 96.81 29 ALA B N 1
ATOM 1560 C CA . ALA B 1 29 ? -6.398 -10.758 -12.492 1 96.81 29 ALA B CA 1
ATOM 1561 C C . ALA B 1 29 ? -5.074 -10.094 -12.133 1 96.81 29 ALA B C 1
ATOM 1563 O O . ALA B 1 29 ? -4.992 -8.859 -12.07 1 96.81 29 ALA B O 1
ATOM 1564 N N . ALA B 1 30 ? -4.031 -10.898 -11.852 1 96.5 30 ALA B N 1
ATOM 1565 C CA . ALA B 1 30 ? -2.705 -10.359 -11.547 1 96.5 30 ALA B CA 1
ATOM 1566 C C . ALA B 1 30 ? -2.197 -9.477 -12.688 1 96.5 30 ALA B C 1
ATOM 1568 O O . ALA B 1 30 ? -1.637 -8.406 -12.445 1 96.5 30 ALA B O 1
ATOM 1569 N N . GLU B 1 31 ? -2.424 -9.906 -13.891 1 95.75 31 GLU B N 1
ATOM 1570 C CA . GLU B 1 31 ? -2.029 -9.133 -15.062 1 95.75 31 GLU B CA 1
ATOM 1571 C C . GLU B 1 31 ? -2.748 -7.789 -15.102 1 95.75 31 GLU B C 1
ATOM 1573 O O . GLU B 1 31 ? -2.133 -6.762 -15.398 1 95.75 31 GLU B O 1
ATOM 1578 N N . ILE B 1 32 ? -3.982 -7.805 -14.852 1 95.56 32 ILE B N 1
ATOM 1579 C CA . ILE B 1 32 ? -4.785 -6.586 -14.852 1 95.56 32 ILE B CA 1
ATOM 1580 C C . ILE B 1 32 ? -4.246 -5.617 -13.797 1 95.56 32 ILE B C 1
ATOM 1582 O O . ILE B 1 32 ? -4.051 -4.43 -14.078 1 95.56 32 ILE B O 1
ATOM 1586 N N . LEU B 1 33 ? -3.988 -6.129 -12.562 1 95.25 33 LEU B N 1
ATOM 1587 C CA . LEU B 1 33 ? -3.48 -5.297 -11.477 1 95.25 33 LEU B CA 1
ATOM 1588 C C . LEU B 1 33 ? -2.158 -4.641 -11.859 1 95.25 33 LEU B C 1
ATOM 1590 O O . LEU B 1 33 ? -1.958 -3.449 -11.625 1 95.25 33 LEU B O 1
ATOM 1594 N N . LEU B 1 34 ? -1.306 -5.406 -12.484 1 93.69 34 LEU B N 1
ATOM 1595 C CA . LEU B 1 34 ? 0.017 -4.914 -12.852 1 93.69 34 LEU B CA 1
ATOM 1596 C C . LEU B 1 34 ? -0.075 -3.93 -14.016 1 93.69 34 LEU B C 1
ATOM 1598 O O . LEU B 1 34 ? 0.534 -2.857 -13.977 1 93.69 34 LEU B O 1
ATOM 1602 N N . ASP B 1 35 ? -0.871 -4.266 -15.047 1 93.44 35 ASP B N 1
ATOM 1603 C CA . ASP B 1 35 ? -1.011 -3.441 -16.25 1 93.44 35 ASP B CA 1
ATOM 1604 C C . ASP B 1 35 ? -1.629 -2.086 -15.906 1 93.44 35 ASP B C 1
ATOM 1606 O O . ASP B 1 35 ? -1.205 -1.058 -16.438 1 93.44 35 ASP B O 1
ATOM 1610 N N . LYS B 1 36 ? -2.492 -2.051 -15.031 1 91.56 36 LYS B N 1
ATOM 1611 C CA . LYS B 1 36 ? -3.213 -0.825 -14.695 1 91.56 36 LYS B CA 1
ATOM 1612 C C . LYS B 1 36 ? -2.586 -0.132 -13.492 1 91.56 36 LYS B C 1
ATOM 1614 O O . LYS B 1 36 ? -3 0.968 -13.117 1 91.56 36 LYS B O 1
ATOM 1619 N N . ASP B 1 37 ? -1.703 -0.792 -12.875 1 89.25 37 ASP B N 1
ATOM 1620 C CA . ASP B 1 37 ? -1.018 -0.294 -11.688 1 89.25 37 ASP B CA 1
ATOM 1621 C C . ASP B 1 37 ? -2.012 0.023 -10.57 1 89.25 37 ASP B C 1
ATOM 1623 O O . ASP B 1 37 ? -2.004 1.126 -10.023 1 89.25 37 ASP B O 1
ATOM 1627 N N . ILE B 1 38 ? -2.834 -0.997 -10.328 1 91.25 38 ILE B N 1
ATOM 1628 C CA . ILE B 1 38 ? -3.805 -0.875 -9.242 1 91.25 38 ILE B CA 1
ATOM 1629 C C . ILE B 1 38 ? -3.613 -2.016 -8.242 1 91.25 38 ILE B C 1
ATOM 1631 O O . ILE B 1 38 ? -3.027 -3.049 -8.578 1 91.25 38 ILE B O 1
ATOM 1635 N N . GLY B 1 39 ? -4.105 -1.812 -7.012 1 92.44 39 GLY B N 1
ATOM 1636 C CA . GLY B 1 39 ? -3.84 -2.766 -5.949 1 92.44 39 GLY B CA 1
ATOM 1637 C C . GLY B 1 39 ? -4.969 -3.762 -5.746 1 92.44 39 GLY B C 1
ATOM 1638 O O . GLY B 1 39 ? -4.828 -4.715 -4.977 1 92.44 39 GLY B O 1
ATOM 1639 N N . SER B 1 40 ? -6.086 -3.512 -6.473 1 95.75 40 SER B N 1
ATOM 1640 C CA . SER B 1 40 ? -7.207 -4.418 -6.254 1 95.75 40 SER B CA 1
ATOM 1641 C C . SER B 1 40 ? -8.188 -4.375 -7.422 1 95.75 40 SER B C 1
ATOM 1643 O O . SER B 1 40 ? -8.18 -3.426 -8.211 1 95.75 40 SER B O 1
ATOM 1645 N N . VAL B 1 41 ? -8.992 -5.418 -7.523 1 96.81 41 VAL B N 1
ATOM 1646 C CA . VAL B 1 41 ? -10.141 -5.473 -8.414 1 96.81 41 VAL B CA 1
ATOM 1647 C C . VAL B 1 41 ? -11.367 -5.949 -7.645 1 96.81 41 VAL B C 1
ATOM 1649 O O . VAL B 1 41 ? -11.242 -6.625 -6.621 1 96.81 41 VAL B O 1
ATOM 1652 N N . ILE B 1 42 ? -12.523 -5.57 -8.109 1 96.69 42 ILE B N 1
ATOM 1653 C CA . ILE B 1 42 ? -13.781 -5.984 -7.488 1 96.69 42 ILE B CA 1
ATOM 1654 C C . ILE B 1 42 ? -14.477 -7.02 -8.359 1 96.69 42 ILE B C 1
ATOM 1656 O O . ILE B 1 42 ? -14.555 -6.859 -9.586 1 96.69 42 ILE B O 1
ATOM 1660 N N . ALA B 1 43 ? -14.875 -8.125 -7.746 1 96.19 43 ALA B N 1
ATOM 1661 C CA . ALA B 1 43 ? -15.75 -9.078 -8.414 1 96.19 43 ALA B CA 1
ATOM 1662 C C . ALA B 1 43 ? -17.219 -8.727 -8.195 1 96.19 43 ALA B C 1
ATOM 1664 O O . ALA B 1 43 ? -17.609 -8.312 -7.098 1 96.19 43 ALA B O 1
ATOM 1665 N N . LYS B 1 44 ? -18.109 -8.914 -9.18 1 87.62 44 LYS B N 1
ATOM 1666 C CA . LYS B 1 44 ? -19.484 -8.438 -9.117 1 87.62 44 LYS B CA 1
ATOM 1667 C C . LYS B 1 44 ? -20.422 -9.516 -8.562 1 87.62 44 LYS B C 1
ATOM 1669 O O . LYS B 1 44 ? -21.25 -9.234 -7.684 1 87.62 44 LYS B O 1
ATOM 1674 N N . GLU B 1 45 ? -20.375 -10.727 -9.047 1 88 45 GLU B N 1
ATOM 1675 C CA . GLU B 1 45 ? -21.281 -11.773 -8.625 1 88 45 GLU B CA 1
ATOM 1676 C C . GLU B 1 45 ? -20.547 -13.07 -8.328 1 88 45 GLU B C 1
ATOM 1678 O O . GLU B 1 45 ? -20.141 -13.781 -9.258 1 88 45 GLU B O 1
ATOM 1683 N N . PRO B 1 46 ? -20.5 -13.398 -6.973 1 91.94 46 PRO B N 1
ATOM 1684 C CA . PRO B 1 46 ? -20.75 -12.609 -5.77 1 91.94 46 PRO B CA 1
ATOM 1685 C C . PRO B 1 46 ? -19.766 -11.445 -5.617 1 91.94 46 PRO B C 1
ATOM 1687 O O . PRO B 1 46 ? -18.656 -11.508 -6.137 1 91.94 46 PRO B O 1
ATOM 1690 N N . ALA B 1 47 ? -20.219 -10.422 -4.996 1 93.06 47 ALA B N 1
ATOM 1691 C CA . ALA B 1 47 ? -19.359 -9.25 -4.785 1 93.06 47 ALA B CA 1
ATOM 1692 C C . ALA B 1 47 ? -18.203 -9.586 -3.854 1 93.06 47 ALA B C 1
ATOM 1694 O O . ALA B 1 47 ? -18.391 -10.164 -2.783 1 93.06 47 ALA B O 1
ATOM 1695 N N . GLY B 1 48 ? -17 -9.383 -4.238 1 96.5 48 GLY B N 1
ATOM 1696 C CA . GLY B 1 48 ? -15.781 -9.539 -3.469 1 96.5 48 GLY B CA 1
ATOM 1697 C C . GLY B 1 48 ? -14.648 -8.656 -3.955 1 96.5 48 GLY B C 1
ATOM 1698 O O . GLY B 1 48 ? -14.797 -7.93 -4.941 1 96.5 48 GLY B O 1
ATOM 1699 N N . ILE B 1 49 ? -13.641 -8.57 -3.191 1 97.31 49 ILE B N 1
ATOM 1700 C CA . ILE B 1 49 ? -12.484 -7.766 -3.572 1 97.31 49 ILE B CA 1
ATOM 1701 C C . ILE B 1 49 ? -11.227 -8.633 -3.574 1 97.31 49 ILE B C 1
ATOM 1703 O O . ILE B 1 49 ? -11.008 -9.422 -2.65 1 97.31 49 ILE B O 1
ATOM 1707 N N . LEU B 1 50 ? -10.469 -8.625 -4.664 1 97.75 50 LEU B N 1
ATOM 1708 C CA . LEU B 1 50 ? -9.172 -9.289 -4.754 1 97.75 50 LEU B CA 1
ATOM 1709 C C . LEU B 1 50 ? -8.031 -8.273 -4.758 1 97.75 50 LEU B C 1
ATOM 1711 O O . LEU B 1 50 ? -7.988 -7.391 -5.617 1 97.75 50 LEU B O 1
ATOM 1715 N N . THR B 1 51 ? -7.16 -8.367 -3.795 1 96.06 51 THR B N 1
ATOM 1716 C CA . THR B 1 51 ? -6.023 -7.465 -3.672 1 96.06 51 THR B CA 1
ATOM 1717 C C . THR B 1 51 ? -4.719 -8.188 -3.994 1 96.06 51 THR B C 1
ATOM 1719 O O . THR B 1 51 ? -4.699 -9.414 -4.117 1 96.06 51 THR B O 1
ATOM 1722 N N . LYS B 1 52 ? -3.666 -7.414 -4.156 1 94.88 52 LYS B N 1
ATOM 1723 C CA . LYS B 1 52 ? -2.344 -8.016 -4.305 1 94.88 52 LYS B CA 1
ATOM 1724 C C . LYS B 1 52 ? -2.021 -8.938 -3.133 1 94.88 52 LYS B C 1
ATOM 1726 O O . LYS B 1 52 ? -1.412 -9.992 -3.312 1 94.88 52 LYS B O 1
ATOM 1731 N N . THR B 1 53 ? -2.494 -8.555 -1.974 1 93.94 53 THR B N 1
ATOM 1732 C CA . THR B 1 53 ? -2.268 -9.391 -0.798 1 93.94 53 THR B CA 1
ATOM 1733 C C . THR B 1 53 ? -2.98 -10.734 -0.938 1 93.94 53 THR B C 1
ATOM 1735 O O . THR B 1 53 ? -2.438 -11.773 -0.566 1 93.94 53 THR B O 1
ATOM 1738 N N . ASP B 1 54 ? -4.137 -10.742 -1.417 1 95.56 54 ASP B N 1
ATOM 1739 C CA . ASP B 1 54 ? -4.852 -11.992 -1.661 1 95.56 54 ASP B CA 1
ATOM 1740 C C . ASP B 1 54 ? -4.066 -12.898 -2.609 1 95.56 54 ASP B C 1
ATOM 1742 O O . ASP B 1 54 ? -4.008 -14.117 -2.412 1 95.56 54 ASP B O 1
ATOM 1746 N N . LEU B 1 55 ? -3.539 -12.266 -3.66 1 96.62 55 LEU B N 1
ATOM 1747 C CA . LEU B 1 55 ? -2.76 -13.031 -4.629 1 96.62 55 LEU B CA 1
ATOM 1748 C C . LEU B 1 55 ? -1.524 -13.641 -3.975 1 96.62 55 LEU B C 1
ATOM 1750 O O . LEU B 1 55 ? -1.189 -14.797 -4.23 1 96.62 55 LEU B O 1
ATOM 1754 N N . VAL B 1 56 ? -0.918 -12.859 -3.137 1 95.75 56 VAL B N 1
ATOM 1755 C CA . VAL B 1 56 ? 0.254 -13.359 -2.426 1 95.75 56 VAL B CA 1
ATOM 1756 C C . VAL B 1 56 ? -0.149 -14.508 -1.506 1 95.75 56 VAL B C 1
ATOM 1758 O O . VAL B 1 56 ? 0.57 -15.508 -1.395 1 95.75 56 VAL B O 1
ATOM 1761 N N . SER B 1 57 ? -1.251 -14.391 -0.854 1 95.31 57 SER B N 1
ATOM 1762 C CA . SER B 1 57 ? -1.747 -15.484 -0.026 1 95.31 57 SER B CA 1
ATOM 1763 C C . SER B 1 57 ? -1.969 -16.75 -0.853 1 95.31 57 SER B C 1
ATOM 1765 O O . SER B 1 57 ? -1.709 -17.859 -0.382 1 95.31 57 SER B O 1
ATOM 1767 N N . GLY B 1 58 ? -2.406 -16.562 -2.057 1 94.62 58 GLY B N 1
ATOM 1768 C CA . GLY B 1 58 ? -2.627 -17.688 -2.955 1 94.62 58 GLY B CA 1
ATOM 1769 C C . GLY B 1 58 ? -1.351 -18.422 -3.309 1 94.62 58 GLY B C 1
ATOM 1770 O O . GLY B 1 58 ? -1.374 -19.641 -3.539 1 94.62 58 GLY B O 1
ATOM 1771 N N . ILE B 1 59 ? -0.259 -17.688 -3.385 1 91.69 59 ILE B N 1
ATOM 1772 C CA . ILE B 1 59 ? 1.032 -18.281 -3.711 1 91.69 59 ILE B CA 1
ATOM 1773 C C . ILE B 1 59 ? 1.371 -19.359 -2.689 1 91.69 59 ILE B C 1
ATOM 1775 O O . ILE B 1 59 ? 1.956 -20.391 -3.039 1 91.69 59 ILE B O 1
ATOM 1779 N N . HIS B 1 60 ? 0.956 -19.125 -1.478 1 86.75 60 HIS B N 1
ATOM 1780 C CA . HIS B 1 60 ? 1.346 -20.047 -0.411 1 86.75 60 HIS B CA 1
ATOM 1781 C C . HIS B 1 60 ? 0.213 -21 -0.067 1 86.75 60 HIS B C 1
ATOM 1783 O O . HIS B 1 60 ? 0.447 -22.062 0.525 1 86.75 60 HIS B O 1
ATOM 1789 N N . THR B 1 61 ? -0.985 -20.766 -0.448 1 89.62 61 THR B N 1
ATOM 1790 C CA . THR B 1 61 ? -2.123 -21.531 0.062 1 89.62 61 THR B CA 1
ATOM 1791 C C . THR B 1 61 ? -2.701 -22.422 -1.023 1 89.62 61 THR B C 1
ATOM 1793 O O . THR B 1 61 ? -3.414 -23.391 -0.725 1 89.62 61 THR B O 1
ATOM 1796 N N . VAL B 1 62 ? -2.48 -22.078 -2.285 1 86.81 62 VAL B N 1
ATOM 1797 C CA . VAL B 1 62 ? -3.117 -22.859 -3.334 1 86.81 62 VAL B CA 1
ATOM 1798 C C . VAL B 1 62 ? -2.057 -23.625 -4.121 1 86.81 62 VAL B C 1
ATOM 1800 O O . VAL B 1 62 ? -0.914 -23.172 -4.234 1 86.81 62 VAL B O 1
ATOM 1803 N N . ASP B 1 63 ? -2.416 -24.703 -4.699 1 83.44 63 ASP B N 1
ATOM 1804 C CA . ASP B 1 63 ? -1.499 -25.594 -5.418 1 83.44 63 ASP B CA 1
ATOM 1805 C C . ASP B 1 63 ? -1.175 -25.031 -6.801 1 83.44 63 ASP B C 1
ATOM 1807 O O . ASP B 1 63 ? -0.025 -25.094 -7.246 1 83.44 63 ASP B O 1
ATOM 1811 N N . SER B 1 64 ? -2.271 -24.578 -7.496 1 88.25 64 SER B N 1
ATOM 1812 C CA . SER B 1 64 ? -2.086 -24.047 -8.836 1 88.25 64 SER B CA 1
ATOM 1813 C C . SER B 1 64 ? -2.809 -22.719 -9.008 1 88.25 64 SER B C 1
ATOM 1815 O O . SER B 1 64 ? -4.039 -22.672 -9.047 1 88.25 64 SER B O 1
ATOM 1817 N N . LEU B 1 65 ? -2.035 -21.719 -9.172 1 91 65 LEU B N 1
ATOM 1818 C CA . LEU B 1 65 ? -2.619 -20.406 -9.391 1 91 65 LEU B CA 1
ATOM 1819 C C . LEU B 1 65 ? -3.322 -20.344 -10.75 1 91 65 LEU B C 1
ATOM 1821 O O . LEU B 1 65 ? -4.309 -19.625 -10.906 1 91 65 LEU B O 1
ATOM 1825 N N . GLU B 1 66 ? -2.893 -21.125 -11.656 1 88.25 66 GLU B N 1
ATOM 1826 C CA . GLU B 1 66 ? -3.475 -21.141 -13 1 88.25 66 GLU B CA 1
ATOM 1827 C C . GLU B 1 66 ? -4.918 -21.641 -12.969 1 88.25 66 GLU B C 1
ATOM 1829 O O . GLU B 1 66 ? -5.742 -21.219 -13.781 1 88.25 66 GLU B O 1
ATOM 1834 N N . GLU B 1 67 ? -5.188 -22.453 -12 1 93.06 67 GLU B N 1
ATOM 1835 C CA . GLU B 1 67 ? -6.516 -23.062 -11.93 1 93.06 67 GLU B CA 1
ATOM 1836 C C . GLU B 1 67 ? -7.383 -22.359 -10.883 1 93.06 67 GLU B C 1
ATOM 1838 O O . GLU B 1 67 ? -8.516 -22.781 -10.625 1 93.06 67 GLU B O 1
ATOM 1843 N N . THR B 1 68 ? -6.883 -21.422 -10.266 1 95.69 68 THR B N 1
ATOM 1844 C CA . THR B 1 68 ? -7.594 -20.719 -9.195 1 95.69 68 THR B CA 1
ATOM 1845 C C . THR B 1 68 ? -8.32 -19.5 -9.742 1 95.69 68 THR B C 1
ATOM 1847 O O . THR B 1 68 ? -7.766 -18.734 -10.531 1 95.69 68 THR B O 1
ATOM 1850 N N . THR B 1 69 ? -9.625 -19.359 -9.344 1 97.38 69 THR B N 1
ATOM 1851 C CA . THR B 1 69 ? -10.43 -18.219 -9.805 1 97.38 69 THR B CA 1
ATOM 1852 C C . THR B 1 69 ? -10.398 -17.094 -8.781 1 97.38 69 THR B C 1
ATOM 1854 O O . THR B 1 69 ? -9.984 -17.297 -7.637 1 97.38 69 THR B O 1
ATOM 1857 N N . VAL B 1 70 ? -10.82 -15.906 -9.219 1 98 70 VAL B N 1
ATOM 1858 C CA . VAL B 1 70 ? -10.938 -14.75 -8.336 1 98 70 VAL B CA 1
ATOM 1859 C C . VAL B 1 70 ? -11.875 -15.078 -7.176 1 98 70 VAL B C 1
ATOM 1861 O O . VAL B 1 70 ? -11.586 -14.758 -6.02 1 98 70 VAL B O 1
ATOM 1864 N N . ALA B 1 71 ? -12.953 -15.75 -7.434 1 97.38 71 ALA B N 1
ATOM 1865 C CA . ALA B 1 71 ? -13.945 -16.094 -6.418 1 97.38 71 ALA B CA 1
ATOM 1866 C C . ALA B 1 71 ? -13.305 -16.906 -5.285 1 97.38 71 ALA B C 1
ATOM 1868 O O . ALA B 1 71 ? -13.703 -16.766 -4.125 1 97.38 71 ALA B O 1
ATOM 1869 N N . GLU B 1 72 ? -12.32 -17.672 -5.586 1 96.38 72 GLU B N 1
ATOM 1870 C CA . GLU B 1 72 ? -11.703 -18.578 -4.621 1 96.38 72 GLU B CA 1
ATOM 1871 C C . GLU B 1 72 ? -10.727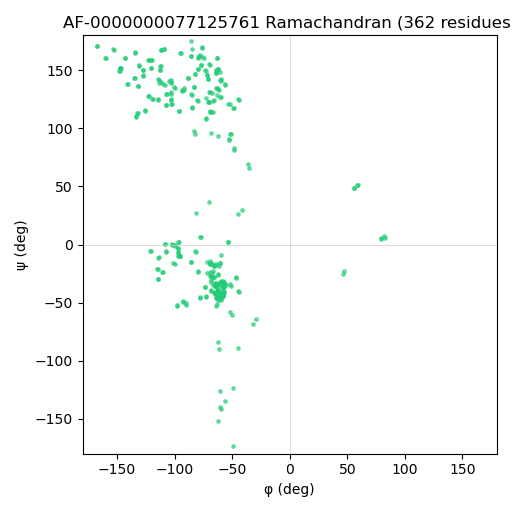 -17.828 -3.713 1 96.38 72 GLU B C 1
ATOM 1873 O O . GLU B 1 72 ? -10.438 -18.281 -2.6 1 96.38 72 GLU B O 1
ATOM 1878 N N . LEU B 1 73 ? -10.203 -16.688 -4.16 1 96.81 73 LEU B N 1
ATOM 1879 C CA . LEU B 1 73 ? -9.148 -16.031 -3.4 1 96.81 73 LEU B CA 1
ATOM 1880 C C . LEU B 1 73 ? -9.617 -14.68 -2.865 1 96.81 73 LEU B C 1
ATOM 1882 O O . LEU B 1 73 ? -9.016 -14.125 -1.945 1 96.81 73 LEU B O 1
ATOM 1886 N N . MET B 1 74 ? -10.633 -14.148 -3.486 1 97.12 74 MET B N 1
ATOM 1887 C CA . MET B 1 74 ? -11.102 -12.82 -3.115 1 97.12 74 MET B CA 1
ATOM 1888 C C . MET B 1 74 ? -11.609 -12.805 -1.679 1 97.12 74 MET B C 1
ATOM 1890 O O . MET B 1 74 ? -11.867 -13.859 -1.097 1 97.12 74 MET B O 1
ATOM 1894 N N . THR B 1 75 ? -11.68 -11.625 -1.102 1 95.5 75 THR B N 1
ATOM 1895 C CA . THR B 1 75 ? -12.227 -11.445 0.237 1 95.5 75 THR B CA 1
ATOM 1896 C C . THR B 1 75 ? -13.664 -10.938 0.167 1 95.5 75 THR B C 1
ATOM 1898 O O . THR B 1 75 ? -13.992 -10.086 -0.663 1 95.5 75 THR B O 1
ATOM 1901 N N . GLN B 1 76 ? -14.438 -11.516 0.946 1 94.44 76 GLN B N 1
ATOM 1902 C CA . GLN B 1 76 ? -15.836 -11.125 1.106 1 94.44 76 GLN B CA 1
ATOM 1903 C C . GLN B 1 76 ? -16.172 -10.891 2.576 1 94.44 76 GLN B C 1
ATOM 1905 O O . GLN B 1 76 ? -15.641 -11.562 3.457 1 94.44 76 GLN B O 1
ATOM 1910 N N . PRO B 1 77 ? -17.094 -9.891 2.949 1 93.69 77 PRO B N 1
ATOM 1911 C CA . PRO B 1 77 ? -17.703 -8.922 2.033 1 93.69 77 PRO B CA 1
ATOM 1912 C C . PRO B 1 77 ? -16.766 -7.777 1.666 1 93.69 77 PRO B C 1
ATOM 1914 O O . PRO B 1 77 ? -15.727 -7.602 2.297 1 93.69 77 PRO B O 1
ATOM 1917 N N . VAL B 1 78 ? -17.109 -7.094 0.618 1 95.44 78 VAL B N 1
ATOM 1918 C CA . VAL B 1 78 ? -16.375 -5.871 0.282 1 95.44 78 VAL B CA 1
ATOM 1919 C C . VAL B 1 78 ? -16.656 -4.801 1.335 1 95.44 78 VAL B C 1
ATOM 1921 O O . VAL B 1 78 ? -17.797 -4.371 1.511 1 95.44 78 VAL B O 1
ATOM 1924 N N . ILE B 1 79 ? -15.672 -4.422 2.072 1 95.88 79 ILE B N 1
ATOM 1925 C CA . ILE B 1 79 ? -15.82 -3.328 3.027 1 95.88 79 ILE B CA 1
ATOM 1926 C C . ILE B 1 79 ? -15.969 -2.006 2.281 1 95.88 79 ILE B C 1
ATOM 1928 O O . ILE B 1 79 ? -15.141 -1.667 1.435 1 95.88 79 ILE B O 1
ATOM 1932 N N . SER B 1 80 ? -17.062 -1.316 2.533 1 95.75 80 SER B N 1
ATOM 1933 C CA . SER B 1 80 ? -17.359 -0.128 1.743 1 95.75 80 SER B CA 1
ATOM 1934 C C . SER B 1 80 ? -18 0.959 2.604 1 95.75 80 SER B C 1
ATOM 1936 O O . SER B 1 80 ? -18.375 0.709 3.748 1 95.75 80 SER B O 1
ATOM 1938 N N . VAL B 1 81 ? -17.938 2.127 2.111 1 95.75 81 VAL B N 1
ATOM 1939 C CA . VAL B 1 81 ? -18.688 3.26 2.639 1 95.75 81 VAL B CA 1
ATOM 1940 C C . VAL B 1 81 ? -19.609 3.812 1.558 1 95.75 81 VAL B C 1
ATOM 1942 O O . VAL B 1 81 ? -19.375 3.607 0.365 1 95.75 81 VAL B O 1
ATOM 1945 N N . MET B 1 82 ? -20.578 4.484 2.002 1 94.06 82 MET B N 1
ATOM 1946 C CA . MET B 1 82 ? -21.484 5.113 1.049 1 94.06 82 MET B CA 1
ATOM 1947 C C . MET B 1 82 ? -20.875 6.371 0.451 1 94.06 82 MET B C 1
ATOM 1949 O O . MET B 1 82 ? -20 6.996 1.069 1 94.06 82 MET B O 1
ATOM 1953 N N . SER B 1 83 ? -21.359 6.711 -0.798 1 93.25 83 SER B N 1
ATOM 1954 C CA . SER B 1 83 ? -20.812 7.84 -1.539 1 93.25 83 SER B CA 1
ATOM 1955 C C . SER B 1 83 ? -20.984 9.141 -0.766 1 93.25 83 SER B C 1
ATOM 1957 O O . SER B 1 83 ? -20.297 10.125 -1.043 1 93.25 83 SER B O 1
ATOM 1959 N N . ASP B 1 84 ? -21.797 9.188 0.196 1 91.75 84 ASP B N 1
ATOM 1960 C CA . ASP B 1 84 ? -22 10.414 0.963 1 91.75 84 ASP B CA 1
ATOM 1961 C C . ASP B 1 84 ? -21.156 10.414 2.236 1 91.75 84 ASP B C 1
ATOM 1963 O O . ASP B 1 84 ? -21.25 11.344 3.043 1 91.75 84 ASP B O 1
ATOM 1967 N N . ALA B 1 85 ? -20.375 9.406 2.453 1 91.75 85 ALA B N 1
ATOM 1968 C CA . ALA B 1 85 ? -19.5 9.328 3.631 1 91.75 85 ALA B CA 1
ATOM 1969 C C . ALA B 1 85 ? -18.375 10.344 3.545 1 91.75 85 ALA B C 1
ATOM 1971 O O . ALA B 1 85 ? -18.031 10.805 2.455 1 91.75 85 ALA B O 1
ATOM 1972 N N . THR B 1 86 ? -17.828 10.766 4.699 1 83.06 86 THR B N 1
ATOM 1973 C CA . THR B 1 86 ? -16.641 11.609 4.762 1 83.06 86 THR B CA 1
ATOM 1974 C C . THR B 1 86 ? -15.367 10.766 4.719 1 83.06 86 THR B C 1
ATOM 1976 O O . THR B 1 86 ? -15.414 9.555 4.926 1 83.06 86 THR B O 1
ATOM 1979 N N . VAL B 1 87 ? -14.297 11.375 4.418 1 84 87 VAL B N 1
ATOM 1980 C CA . VAL B 1 87 ? -13 10.719 4.438 1 84 87 VAL B CA 1
ATOM 1981 C C . VAL B 1 87 ? -12.727 10.156 5.832 1 84 87 VAL B C 1
ATOM 1983 O O . VAL B 1 87 ? -12.195 9.047 5.965 1 84 87 VAL B O 1
ATOM 1986 N N . GLN B 1 88 ? -13.141 10.875 6.832 1 78.56 88 GLN B N 1
ATOM 1987 C CA . GLN B 1 88 ? -12.969 10.391 8.203 1 78.56 88 GLN B CA 1
ATOM 1988 C C . GLN B 1 88 ? -13.688 9.062 8.414 1 78.56 88 GLN B C 1
ATOM 1990 O O . GLN B 1 88 ? -13.125 8.133 9 1 78.56 88 GLN B O 1
ATOM 1995 N N . GLN B 1 89 ? -14.844 9.016 7.949 1 84.31 89 GLN B N 1
ATOM 1996 C CA . GLN B 1 89 ? -15.625 7.793 8.094 1 84.31 89 GLN B CA 1
ATOM 1997 C C . GLN B 1 89 ? -14.953 6.629 7.371 1 84.31 89 GLN B C 1
ATOM 1999 O O . GLN B 1 89 ? -14.984 5.492 7.852 1 84.31 89 GLN B O 1
ATOM 2004 N N . ALA B 1 90 ? -14.445 6.965 6.227 1 89.31 90 ALA B N 1
ATOM 2005 C CA . ALA B 1 90 ? -13.727 5.945 5.473 1 89.31 90 ALA B CA 1
ATOM 2006 C C . ALA B 1 90 ? -12.508 5.449 6.242 1 89.31 90 ALA B C 1
ATOM 2008 O O . ALA B 1 90 ? -12.281 4.242 6.355 1 89.31 90 ALA B O 1
ATOM 2009 N N . VAL B 1 91 ? -11.758 6.348 6.789 1 82.31 91 VAL B N 1
ATOM 2010 C CA . VAL B 1 91 ? -10.547 6.016 7.535 1 82.31 91 VAL B CA 1
ATOM 2011 C C . VAL B 1 91 ? -10.906 5.184 8.766 1 82.31 91 VAL B C 1
ATOM 2013 O O . VAL B 1 91 ? -10.25 4.18 9.055 1 82.31 91 VAL B O 1
ATOM 2016 N N . ASP B 1 92 ? -11.969 5.594 9.469 1 79.62 92 ASP B N 1
ATOM 2017 C CA . ASP B 1 92 ? -12.422 4.859 10.641 1 79.62 92 ASP B CA 1
ATOM 2018 C C . ASP B 1 92 ? -12.773 3.416 10.281 1 79.62 92 ASP B C 1
ATOM 2020 O O . ASP B 1 92 ? -12.391 2.484 11 1 79.62 92 ASP B O 1
ATOM 2024 N N . LYS B 1 93 ? -13.438 3.264 9.227 1 88 93 LYS B N 1
ATOM 2025 C CA . LYS B 1 93 ? -13.859 1.929 8.812 1 88 93 LYS B CA 1
ATOM 2026 C C . LYS B 1 93 ? -12.656 1.083 8.391 1 88 93 LYS B C 1
ATOM 2028 O O . LYS B 1 93 ? -12.609 -0.119 8.664 1 88 93 LYS B O 1
ATOM 2033 N N . MET B 1 94 ? -11.742 1.705 7.711 1 87.62 94 MET B N 1
ATOM 2034 C CA . MET B 1 94 ? -10.516 1.003 7.344 1 87.62 94 MET B CA 1
ATOM 2035 C C . MET B 1 94 ? -9.781 0.503 8.586 1 87.62 94 MET B C 1
ATOM 2037 O O . MET B 1 94 ? -9.336 -0.644 8.625 1 87.62 94 MET B O 1
ATOM 2041 N N . GLU B 1 95 ? -9.695 1.341 9.5 1 78.06 95 GLU B N 1
ATOM 2042 C CA . GLU B 1 95 ? -9.031 0.971 10.742 1 78.06 95 GLU B CA 1
ATOM 2043 C C . GLU B 1 95 ? -9.789 -0.14 11.469 1 78.06 95 GLU B C 1
ATOM 2045 O O . GLU B 1 95 ? -9.188 -1.116 11.922 1 78.06 95 GLU B O 1
ATOM 2050 N N . ASP B 1 96 ? -11.117 0.01 11.547 1 80.69 96 ASP B N 1
ATOM 2051 C CA . ASP B 1 96 ? -11.961 -0.957 12.242 1 80.69 96 ASP B CA 1
ATOM 2052 C C . ASP B 1 96 ? -11.828 -2.348 11.625 1 80.69 96 ASP B C 1
ATOM 2054 O O . ASP B 1 96 ? -11.891 -3.355 12.328 1 80.69 96 ASP B O 1
ATOM 2058 N N . HIS B 1 97 ? -11.586 -2.377 10.344 1 88.38 97 HIS B N 1
ATOM 2059 C CA . HIS B 1 97 ? -11.562 -3.656 9.648 1 88.38 97 HIS B CA 1
ATOM 2060 C C . HIS B 1 97 ? -10.148 -4.047 9.25 1 88.38 97 HIS B C 1
ATOM 2062 O O . HIS B 1 97 ? -9.938 -5.074 8.602 1 88.38 97 HIS B O 1
ATOM 2068 N N . ASN B 1 98 ? -9.211 -3.191 9.602 1 83.25 98 ASN B N 1
ATOM 2069 C CA . ASN B 1 98 ? -7.801 -3.428 9.312 1 83.25 98 ASN B CA 1
ATOM 2070 C C . ASN B 1 98 ? -7.566 -3.654 7.82 1 83.25 98 ASN B C 1
ATOM 2072 O O . ASN B 1 98 ? -6.938 -4.637 7.43 1 83.25 98 ASN B O 1
ATOM 2076 N N . VAL B 1 99 ? -8.117 -2.777 7.008 1 88.25 99 VAL B N 1
ATOM 2077 C CA . VAL B 1 99 ? -7.914 -2.809 5.562 1 88.25 99 VAL B CA 1
ATOM 2078 C C . VAL B 1 99 ? -7.277 -1.5 5.102 1 88.25 99 VAL B C 1
ATOM 2080 O O . VAL B 1 99 ? -7.527 -0.441 5.68 1 88.25 99 VAL B O 1
ATOM 2083 N N . LYS B 1 100 ? -6.5 -1.566 3.99 1 86.5 100 LYS B N 1
ATOM 2084 C CA . LYS B 1 100 ? -5.77 -0.4 3.502 1 86.5 100 LYS B CA 1
ATOM 2085 C C . LYS B 1 100 ? -6.516 0.269 2.35 1 86.5 100 LYS B C 1
ATOM 2087 O O . LYS B 1 100 ? -6.035 1.252 1.78 1 86.5 100 LYS B O 1
ATOM 2092 N N . ARG B 1 101 ? -7.613 -0.322 2.023 1 91.69 101 ARG B N 1
ATOM 2093 C CA . ARG B 1 101 ? -8.461 0.256 0.985 1 91.69 101 ARG B CA 1
ATOM 2094 C C . ARG B 1 101 ? -9.938 -0.028 1.26 1 91.69 101 ARG B C 1
ATOM 2096 O O . ARG B 1 101 ? -10.266 -1.016 1.917 1 91.69 101 ARG B O 1
ATOM 2103 N N . ILE B 1 102 ? -10.773 0.865 0.791 1 94.12 102 ILE B N 1
ATOM 2104 C CA . ILE B 1 102 ? -12.211 0.759 1.013 1 94.12 102 ILE B CA 1
ATOM 2105 C C . ILE B 1 102 ? -12.961 1.177 -0.251 1 94.12 102 ILE B C 1
ATOM 2107 O O . ILE B 1 102 ? -12.555 2.111 -0.943 1 94.12 102 ILE B O 1
ATOM 2111 N N . ALA B 1 103 ? -14.023 0.4 -0.581 1 96.31 103 ALA B N 1
ATOM 2112 C CA . ALA B 1 103 ? -14.852 0.724 -1.74 1 96.31 103 ALA B CA 1
ATOM 2113 C C . ALA B 1 103 ? -15.891 1.793 -1.395 1 96.31 103 ALA B C 1
ATOM 2115 O O . ALA B 1 103 ? -16.297 1.924 -0.237 1 96.31 103 ALA B O 1
ATOM 2116 N N . VAL B 1 104 ? -16.188 2.611 -2.355 1 95.69 104 VAL B N 1
ATOM 2117 C CA . VAL B 1 104 ? -17.266 3.592 -2.225 1 95.69 104 VAL B CA 1
ATOM 2118 C C . VAL B 1 104 ? -18.5 3.109 -2.98 1 95.69 104 VAL B C 1
ATOM 2120 O O . VAL B 1 104 ? -18.422 2.799 -4.172 1 95.69 104 VAL B O 1
ATOM 2123 N N . GLU B 1 105 ? -19.516 2.975 -2.252 1 93.44 105 GLU B N 1
ATOM 2124 C CA . GLU B 1 105 ? -20.766 2.459 -2.801 1 93.44 105 GLU B CA 1
ATOM 2125 C C . GLU B 1 105 ? -21.781 3.584 -3.035 1 93.44 105 GLU B C 1
ATOM 2127 O O . GLU B 1 105 ? -21.828 4.539 -2.262 1 93.44 105 GLU B O 1
ATOM 2132 N N . GLN B 1 106 ? -22.438 3.492 -4.102 1 88.88 106 GLN B N 1
ATOM 2133 C CA . GLN B 1 106 ? -23.531 4.418 -4.348 1 88.88 106 GLN B CA 1
ATOM 2134 C C . GLN B 1 106 ? -24.859 3.848 -3.846 1 88.88 106 GLN B C 1
ATOM 2136 O O . GLN B 1 106 ? -25.016 2.629 -3.762 1 88.88 106 GLN B O 1
ATOM 2141 N N . HIS B 1 107 ? -25.781 4.609 -3.064 1 72.81 107 HIS B N 1
ATOM 2142 C CA . HIS B 1 107 ? -27.062 4.195 -2.51 1 72.81 107 HIS B CA 1
ATOM 2143 C C . HIS B 1 107 ? -27.938 3.531 -3.572 1 72.81 107 HIS B C 1
ATOM 2145 O O . HIS B 1 107 ? -28.688 2.6 -3.273 1 72.81 107 HIS B O 1
ATOM 2151 N N . GLU B 1 108 ? -28.172 4.418 -4.582 1 64.12 108 GLU B N 1
ATOM 2152 C CA . GLU B 1 108 ? -29.297 4.066 -5.441 1 64.12 108 GLU B CA 1
ATOM 2153 C C . GLU B 1 108 ? -28.859 3.105 -6.547 1 64.12 108 GLU B C 1
ATOM 2155 O O . GLU B 1 108 ? -27.672 2.877 -6.746 1 64.12 108 GLU B O 1
ATOM 2160 N N . ASN B 1 109 ? -29.844 2.584 -7.41 1 59.81 109 ASN B N 1
ATOM 2161 C CA . ASN B 1 109 ? -30.109 1.655 -8.508 1 59.81 109 ASN B CA 1
ATOM 2162 C C . ASN B 1 109 ? -29.047 1.771 -9.594 1 59.81 109 ASN B C 1
ATOM 2164 O O . ASN B 1 109 ? -29.359 1.682 -10.781 1 59.81 109 ASN B O 1
ATOM 2168 N N . ALA B 1 110 ? -27.859 2.215 -9.109 1 61.25 110 ALA B N 1
ATOM 2169 C CA . ALA B 1 110 ? -27.016 2.436 -10.281 1 61.25 110 ALA B CA 1
ATOM 2170 C C . ALA B 1 110 ? -26.438 1.119 -10.789 1 61.25 110 ALA B C 1
ATOM 2172 O O . ALA B 1 110 ? -26.453 0.11 -10.078 1 61.25 110 ALA B O 1
ATOM 2173 N N . ASP B 1 111 ? -26.188 1.041 -12.062 1 66.75 111 ASP B N 1
ATOM 2174 C CA . ASP B 1 111 ? -25.656 -0.099 -12.805 1 66.75 111 ASP B CA 1
ATOM 2175 C C . ASP B 1 111 ? -24.453 -0.709 -12.086 1 66.75 111 ASP B C 1
ATOM 2177 O O . ASP B 1 111 ? -24.297 -1.932 -12.055 1 66.75 111 ASP B O 1
ATOM 2181 N N . GLU B 1 112 ? -23.766 0.232 -11.336 1 80.88 112 GLU B N 1
ATOM 2182 C CA . GLU B 1 112 ? -22.578 -0.264 -10.648 1 80.88 112 GLU B CA 1
ATOM 2183 C C . GLU B 1 112 ? -22.641 0.048 -9.156 1 80.88 112 GLU B C 1
ATOM 2185 O O . GLU B 1 112 ? -22.781 1.207 -8.766 1 80.88 112 GLU B O 1
ATOM 2190 N N . ARG B 1 113 ? -22.703 -0.928 -8.375 1 88.19 113 ARG B N 1
ATOM 2191 C CA . ARG B 1 113 ? -22.781 -0.824 -6.922 1 88.19 113 ARG B CA 1
ATOM 2192 C C . ARG B 1 113 ? -21.578 -0.082 -6.359 1 88.19 113 ARG B C 1
ATOM 2194 O O . ARG B 1 113 ? -21.719 0.811 -5.523 1 88.19 113 ARG B O 1
ATOM 2201 N N . PHE B 1 114 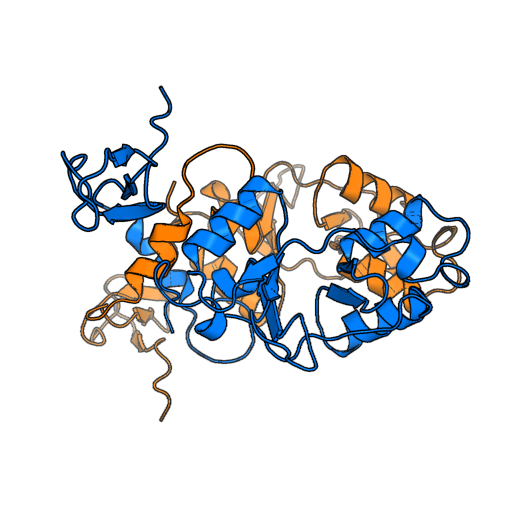? -20.422 -0.377 -6.824 1 93.75 114 PHE B N 1
ATOM 2202 C CA . PHE B 1 114 ? -19.188 0.25 -6.371 1 93.75 114 PHE B CA 1
ATOM 2203 C C . PHE B 1 114 ? -18.688 1.282 -7.379 1 93.75 114 PHE B C 1
ATOM 2205 O O . PHE B 1 114 ? -18.484 0.962 -8.555 1 93.75 114 PHE B O 1
ATOM 2212 N N . ILE B 1 115 ? -18.453 2.555 -6.949 1 92.62 115 ILE B N 1
ATOM 2213 C CA . ILE B 1 115 ? -18.203 3.625 -7.906 1 92.62 115 ILE B CA 1
ATOM 2214 C C . ILE B 1 115 ? -16.766 4.133 -7.734 1 92.62 115 ILE B C 1
ATOM 2216 O O . ILE B 1 115 ? -16.297 4.949 -8.531 1 92.62 115 ILE B O 1
ATOM 2220 N N . GLY B 1 116 ? -16.062 3.777 -6.719 1 94.31 116 GLY B N 1
ATOM 2221 C CA . GLY B 1 116 ? -14.695 4.199 -6.5 1 94.31 116 GLY B CA 1
ATOM 2222 C C . GLY B 1 116 ? -13.992 3.408 -5.414 1 94.31 116 GLY B C 1
ATOM 2223 O O . GLY B 1 116 ? -14.609 2.58 -4.742 1 94.31 116 GLY B O 1
ATOM 2224 N N . ILE B 1 117 ? -12.734 3.604 -5.301 1 95.06 117 ILE B N 1
ATOM 2225 C CA . ILE B 1 117 ? -11.898 2.998 -4.273 1 95.06 117 ILE B CA 1
ATOM 2226 C C . ILE B 1 117 ? -11.031 4.07 -3.619 1 95.06 117 ILE B C 1
ATOM 2228 O O . ILE B 1 117 ? -10.516 4.961 -4.297 1 95.06 117 ILE B O 1
ATOM 2232 N N . ILE B 1 118 ? -10.914 4.047 -2.328 1 91.12 118 ILE B N 1
ATOM 2233 C CA . ILE B 1 118 ? -9.969 4.887 -1.595 1 91.12 118 ILE B CA 1
ATOM 2234 C C . ILE B 1 118 ? -8.914 4.016 -0.922 1 91.12 118 ILE B C 1
ATOM 2236 O O . ILE B 1 118 ? -9.242 3.043 -0.242 1 91.12 118 ILE B O 1
ATOM 2240 N N . SER B 1 119 ? -7.68 4.25 -1.164 1 88.94 119 SER B N 1
ATOM 2241 C CA . SER B 1 119 ? -6.578 3.559 -0.51 1 88.94 119 SER B CA 1
ATOM 2242 C C . SER B 1 119 ? -5.805 4.496 0.413 1 88.94 119 SER B C 1
ATOM 2244 O O . SER B 1 119 ? -5.992 5.715 0.369 1 88.94 119 SER B O 1
ATOM 2246 N N . VAL B 1 120 ? -4.98 3.938 1.211 1 82.12 120 VAL B N 1
ATOM 2247 C CA . VAL B 1 120 ? -4.117 4.723 2.088 1 82.12 120 VAL B CA 1
ATOM 2248 C C . VAL B 1 120 ? -3.25 5.664 1.252 1 82.12 120 VAL B C 1
ATOM 2250 O O . VAL B 1 120 ? -2.973 6.789 1.665 1 82.12 120 VAL B O 1
ATOM 2253 N N . THR B 1 121 ? -2.846 5.16 0.096 1 77.94 121 THR B N 1
ATOM 2254 C CA . THR B 1 121 ? -2.055 6.004 -0.792 1 77.94 121 THR B CA 1
ATOM 2255 C C . THR B 1 121 ? -2.857 7.223 -1.235 1 77.94 121 THR B C 1
ATOM 2257 O O . THR B 1 121 ? -2.312 8.32 -1.351 1 77.94 121 THR B O 1
ATOM 2260 N N . ASP B 1 122 ? -4.133 7.07 -1.515 1 78.31 122 ASP B N 1
ATOM 2261 C CA . ASP B 1 122 ? -4.996 8.188 -1.89 1 78.31 122 ASP B CA 1
ATOM 2262 C C . ASP B 1 122 ? -5.066 9.227 -0.774 1 78.31 122 ASP B C 1
ATOM 2264 O O . ASP B 1 122 ? -5.203 10.422 -1.041 1 78.31 122 ASP B O 1
ATOM 2268 N N . LEU B 1 123 ? -4.969 8.641 0.439 1 76.12 123 LEU B N 1
ATOM 2269 C CA . LEU B 1 123 ? -5.105 9.5 1.611 1 76.12 123 LEU B CA 1
ATOM 2270 C C . LEU B 1 123 ? -3.854 10.352 1.812 1 76.12 123 LEU B C 1
ATOM 2272 O O . LEU B 1 123 ? -3.91 11.414 2.43 1 76.12 123 LEU B O 1
ATOM 2276 N N . THR B 1 124 ? -2.695 9.812 1.527 1 64.38 124 THR B N 1
ATOM 2277 C CA . THR B 1 124 ? -1.438 10.523 1.729 1 64.38 124 THR B CA 1
ATOM 2278 C C . THR B 1 124 ? -1.204 11.531 0.612 1 64.38 124 THR B C 1
ATOM 2280 O O . THR B 1 124 ? -0.377 12.438 0.75 1 64.38 124 THR B O 1
ATOM 2283 N N . GLY B 1 125 ? -2.248 11.75 -0.356 1 54.12 125 GLY B N 1
ATOM 2284 C CA . GLY B 1 125 ? -2.068 12.664 -1.469 1 54.12 125 GLY B CA 1
ATOM 2285 C C . GLY B 1 125 ? -0.75 12.477 -2.193 1 54.12 125 GLY B C 1
ATOM 2286 O O . GLY B 1 125 ? -0.475 13.156 -3.184 1 54.12 125 GLY B O 1
ATOM 2287 N N . ALA B 1 126 ? 0.303 11.93 -1.674 1 46.59 126 ALA B N 1
ATOM 2288 C CA . ALA B 1 126 ? 1.709 11.945 -2.07 1 46.59 126 ALA B CA 1
ATOM 2289 C C . ALA B 1 126 ? 1.898 11.32 -3.447 1 46.59 126 ALA B C 1
ATOM 2291 O O . ALA B 1 126 ? 2.521 11.914 -4.328 1 46.59 126 ALA B O 1
ATOM 2292 N N . LEU B 1 127 ? 2.143 9.906 -3.508 1 44.78 127 LEU B N 1
ATOM 2293 C CA . LEU B 1 127 ? 3.02 9.352 -4.535 1 44.78 127 LEU B CA 1
ATOM 2294 C C . LEU B 1 127 ? 2.381 9.461 -5.914 1 44.78 127 LEU B C 1
ATOM 2296 O O . LEU B 1 127 ? 2.873 8.875 -6.879 1 44.78 127 LEU B O 1
ATOM 2300 N N . SER B 1 128 ? 1.205 9.547 -6.113 1 39.41 128 SER B N 1
ATOM 2301 C CA . SER B 1 128 ? 0.719 9.422 -7.484 1 39.41 128 SER B CA 1
ATOM 2302 C C . SER B 1 128 ? 1.298 10.508 -8.383 1 39.41 128 SER B C 1
ATOM 2304 O O . SER B 1 128 ? 1.72 11.562 -7.895 1 39.41 128 SER B O 1
ATOM 2306 N N . GLU B 1 129 ? 1.543 10.414 -9.578 1 38.06 129 GLU B N 1
ATOM 2307 C CA . GLU B 1 129 ? 1.996 11.148 -10.758 1 38.06 129 GLU B CA 1
ATOM 2308 C C . GLU B 1 129 ? 1.557 12.609 -10.695 1 38.06 129 GLU B C 1
ATOM 2310 O O . GLU B 1 129 ? 2.105 13.461 -11.406 1 38.06 129 GLU B O 1
ATOM 2315 N N . SER B 1 130 ? 0.354 13.094 -10.781 1 34.25 130 SER B N 1
ATOM 2316 C CA . SER B 1 130 ? 0.334 14.492 -11.188 1 34.25 130 SER B CA 1
ATOM 2317 C C . SER B 1 130 ? 1.084 15.367 -10.188 1 34.25 130 SER B C 1
ATOM 2319 O O . SER B 1 130 ? 1.973 16.141 -10.57 1 34.25 130 SER B O 1
ATOM 2321 N N . HIS B 1 131 ? 0.468 16.609 -9.508 1 33.91 131 HIS B N 1
ATOM 2322 C CA . HIS B 1 131 ? 1.094 17.766 -8.859 1 33.91 131 HIS B CA 1
ATOM 2323 C C . HIS B 1 131 ? 1.911 17.328 -7.645 1 33.91 131 HIS B C 1
ATOM 2325 O O . HIS B 1 131 ? 1.828 16.188 -7.211 1 33.91 131 HIS B O 1
ATOM 2331 N N . GLU B 1 132 ? 1.991 18.547 -6.516 1 32.72 132 GLU B N 1
ATOM 2332 C CA . GLU B 1 132 ? 2.521 19.203 -5.324 1 32.72 132 GLU B CA 1
ATOM 2333 C C . GLU B 1 132 ? 2.303 18.359 -4.078 1 32.72 132 GLU B C 1
ATOM 2335 O O . GLU B 1 132 ? 1.171 17.969 -3.77 1 32.72 132 GLU B O 1
ATOM 2340 N N . THR B 1 133 ? 3.219 17.641 -3.785 1 37 133 THR B N 1
ATOM 2341 C CA . THR B 1 133 ? 3.406 16.703 -2.678 1 37 133 THR B CA 1
ATOM 2342 C C . THR B 1 133 ? 2.756 17.234 -1.404 1 37 133 THR B C 1
ATOM 2344 O O . THR B 1 133 ? 3.184 18.266 -0.865 1 37 133 THR B O 1
ATOM 2347 N N . ALA B 1 134 ? 1.541 17.297 -1.313 1 36.25 134 ALA B N 1
ATOM 2348 C CA . ALA B 1 134 ? 0.827 17.719 -0.109 1 36.25 134 ALA B CA 1
ATOM 2349 C C . ALA B 1 134 ? 1.271 16.906 1.102 1 36.25 134 ALA B C 1
ATOM 2351 O O . ALA B 1 134 ? 0.553 16.812 2.102 1 36.25 134 ALA B O 1
ATOM 2352 N N . ILE B 1 135 ? 2.193 15.984 1.079 1 40.09 135 ILE B N 1
ATOM 2353 C CA . ILE B 1 135 ? 2.598 15.297 2.301 1 40.09 135 ILE B CA 1
ATOM 2354 C C . ILE B 1 135 ? 2.922 16.312 3.387 1 40.09 135 ILE B C 1
ATOM 2356 O O . ILE B 1 135 ? 2.855 16.016 4.578 1 40.09 135 ILE B O 1
ATOM 2360 N N . GLY B 1 136 ? 3.529 17.484 2.918 1 36.28 136 GLY B N 1
ATOM 2361 C CA . GLY B 1 136 ? 3.854 18.516 3.879 1 36.28 136 GLY B CA 1
ATOM 2362 C C . GLY B 1 136 ? 2.732 18.797 4.863 1 36.28 136 GLY B C 1
ATOM 2363 O O . GLY B 1 136 ? 2.98 19.234 5.988 1 36.28 136 GLY B O 1
ATOM 2364 N N . MET B 1 137 ? 1.554 18.797 4.34 1 36.97 137 MET B N 1
ATOM 2365 C CA . MET B 1 137 ? 0.443 19.234 5.184 1 36.97 137 MET B CA 1
ATOM 2366 C C . MET B 1 137 ? 0.21 18.266 6.328 1 36.97 137 MET B C 1
ATOM 2368 O O . MET B 1 137 ? -0.214 18.656 7.414 1 36.97 137 MET B O 1
ATOM 2372 N N . TYR B 1 138 ? 0.441 16.984 6.016 1 38.06 138 TYR B N 1
ATOM 2373 C CA . TYR B 1 138 ? 0.194 15.984 7.043 1 38.06 138 TYR B CA 1
ATOM 2374 C C . TYR B 1 138 ? 1.13 16.172 8.234 1 38.06 138 TYR B C 1
ATOM 2376 O O . TYR B 1 138 ? 0.712 16.047 9.383 1 38.06 138 TYR B O 1
ATOM 2384 N N . VAL B 1 139 ? 2.367 16.234 7.992 1 37.91 139 VAL B N 1
ATOM 2385 C CA . VAL B 1 139 ? 3.4 16.328 9.016 1 37.91 139 VAL B CA 1
ATOM 2386 C C . VAL B 1 139 ? 3.227 17.609 9.812 1 37.91 139 VAL B C 1
ATOM 2388 O O . VAL B 1 139 ? 3.473 17.641 11.023 1 37.91 139 VAL B O 1
ATOM 2391 N N . GLY B 1 140 ? 2.982 18.656 9.219 1 33.56 140 GLY B N 1
ATOM 2392 C CA . GLY B 1 140 ? 2.961 19.969 9.852 1 33.56 140 GLY B CA 1
ATOM 2393 C C . GLY B 1 140 ? 1.896 20.094 10.93 1 33.56 140 GLY B C 1
ATOM 2394 O O . GLY B 1 140 ? 1.933 21.016 11.742 1 33.56 140 GLY B O 1
ATOM 2395 N N . LEU B 1 141 ? 0.79 19.391 10.648 1 34.81 141 LEU B N 1
ATOM 2396 C CA . LEU B 1 141 ? -0.258 19.703 11.609 1 34.81 141 LEU B CA 1
ATOM 2397 C C . LEU B 1 141 ? 0.099 19.172 12.992 1 34.81 141 LEU B C 1
ATOM 2399 O O . LEU B 1 141 ? -0.547 19.516 13.984 1 34.81 141 LEU B O 1
ATOM 2403 N N . ALA B 1 142 ? 0.826 18.047 13.031 1 34.94 142 ALA B N 1
ATOM 2404 C CA . ALA B 1 142 ? 1.099 17.594 14.391 1 34.94 142 ALA B CA 1
ATOM 2405 C C . ALA B 1 142 ? 1.862 18.656 15.18 1 34.94 142 ALA B C 1
ATOM 2407 O O . ALA B 1 142 ? 2.338 18.391 16.281 1 34.94 142 ALA B O 1
ATOM 2408 N N . SER B 1 143 ? 2.305 19.625 14.633 1 32.09 143 SER B N 1
ATOM 2409 C CA . SER B 1 143 ? 2.961 20.484 15.617 1 32.09 143 SER B CA 1
ATOM 2410 C C . SER B 1 143 ? 2.057 20.734 16.828 1 32.09 143 SER B C 1
ATOM 2412 O O . SER B 1 143 ? 0.846 20.516 16.75 1 32.09 143 SER B O 1
ATOM 2414 N N . ALA B 1 144 ? 2.488 21.625 17.734 1 35.06 144 ALA B N 1
ATOM 2415 C CA . ALA B 1 144 ? 2.139 21.906 19.125 1 35.06 144 ALA B CA 1
ATOM 2416 C C . ALA B 1 144 ? 0.626 21.922 19.312 1 35.06 144 ALA B C 1
ATOM 2418 O O . ALA B 1 144 ? 0.096 21.25 20.188 1 35.06 144 ALA B O 1
ATOM 2419 N N . ASP B 1 145 ? -0.017 23.078 19.141 1 33.94 145 ASP B N 1
ATOM 2420 C CA . ASP B 1 145 ? -1.219 23.562 19.812 1 33.94 145 ASP B CA 1
ATOM 2421 C C . ASP B 1 145 ? -2.479 22.969 19.188 1 33.94 145 ASP B C 1
ATOM 2423 O O . ASP B 1 145 ? -3.281 23.703 18.594 1 33.94 145 ASP B O 1
ATOM 2427 N N . SER B 1 146 ? -2.475 21.859 18.609 1 39.31 146 SER B N 1
ATOM 2428 C CA . SER B 1 146 ? -3.664 21.422 17.875 1 39.31 146 SER B CA 1
ATOM 2429 C C . SER B 1 146 ? -4.828 21.156 18.828 1 39.31 146 SER B C 1
ATOM 2431 O O . SER B 1 146 ? -4.652 20.516 19.859 1 39.31 146 SER B O 1
ATOM 2433 N N . PRO B 1 147 ? -5.906 21.703 18.516 1 43.78 147 PRO B N 1
ATOM 2434 C CA . PRO B 1 147 ? -7.074 21.438 19.359 1 43.78 147 PRO B CA 1
ATOM 2435 C C . PRO B 1 147 ? -7.473 19.969 19.375 1 43.78 147 PRO B C 1
ATOM 2437 O O . PRO B 1 147 ? -7.129 19.219 18.453 1 43.78 147 PRO B O 1
ATOM 2440 N N . TYR B 1 148 ? -7.754 19.328 20.438 1 49.97 148 TYR B N 1
ATOM 2441 C CA . TYR B 1 148 ? -8.289 17.984 20.672 1 49.97 148 TYR B CA 1
ATOM 2442 C C . TYR B 1 148 ? -9.461 17.688 19.75 1 49.97 148 TYR B C 1
ATOM 2444 O O . TYR B 1 148 ? -10.234 18.594 19.422 1 49.97 148 TYR B O 1
ATOM 2452 N N . MET B 1 149 ? -9.461 16.672 19 1 57.25 149 MET B N 1
ATOM 2453 C CA . MET B 1 149 ? -10.609 16.219 18.219 1 57.25 149 MET B CA 1
ATOM 2454 C C . MET B 1 149 ? -11.594 15.438 19.094 1 57.25 149 MET B C 1
ATOM 2456 O O . MET B 1 149 ? -11.18 14.586 19.891 1 57.25 149 MET B O 1
ATOM 2460 N N . TYR B 1 150 ? -12.797 15.828 19.156 1 62.41 150 TYR B N 1
ATOM 2461 C CA . TYR B 1 150 ? -13.914 15.203 19.844 1 62.41 150 TYR B CA 1
ATOM 2462 C C . TYR B 1 150 ? -14.938 14.656 18.859 1 62.41 150 TYR B C 1
ATOM 2464 O O . TYR B 1 150 ? -15 15.109 17.719 1 62.41 150 TYR B O 1
ATOM 2472 N N . GLU B 1 151 ? -15.461 13.492 19.172 1 67.81 151 GLU B N 1
ATOM 2473 C CA . GLU B 1 151 ? -16.562 12.93 18.406 1 67.81 151 GLU B CA 1
ATOM 2474 C C . GLU B 1 151 ? -17.859 12.945 19.219 1 67.81 151 GLU B C 1
ATOM 2476 O O . GLU B 1 151 ? -17.859 12.641 20.406 1 67.81 151 GLU B O 1
ATOM 2481 N N . CYS B 1 152 ? -18.953 13.32 18.484 1 68.12 152 CYS B N 1
ATOM 2482 C CA . CYS B 1 152 ? -20.266 13.133 19.094 1 68.12 152 CYS B CA 1
ATOM 2483 C C . CYS B 1 152 ? -20.641 11.656 19.141 1 68.12 152 CYS B C 1
ATOM 2485 O O . CYS B 1 152 ? -20.625 10.977 18.109 1 68.12 152 CYS B O 1
ATOM 2487 N N . VAL B 1 153 ? -20.969 11.086 20.188 1 73.94 153 VAL B N 1
ATOM 2488 C CA . VAL B 1 153 ? -21.266 9.672 20.406 1 73.94 153 VAL B CA 1
ATOM 2489 C C . VAL B 1 153 ? -22.609 9.328 19.766 1 73.94 153 VAL B C 1
ATOM 2491 O O . VAL B 1 153 ? -22.938 8.156 19.578 1 73.94 153 VAL B O 1
ATOM 2494 N N . GLU B 1 154 ? -23.375 10.414 19.438 1 68.94 154 GLU B N 1
ATOM 2495 C CA . GLU B 1 154 ? -24.703 10.172 18.922 1 68.94 154 GLU B CA 1
ATOM 2496 C C . GLU B 1 154 ? -24.719 10.234 17.391 1 68.94 154 GLU B C 1
ATOM 2498 O O . GLU B 1 154 ? -25.234 9.328 16.734 1 68.94 154 GLU B O 1
ATOM 2503 N N . CYS B 1 155 ? -24.188 11.344 16.922 1 64.62 155 CYS B N 1
ATOM 2504 C CA . CYS B 1 155 ? -24.375 11.5 15.484 1 64.62 155 CYS B CA 1
ATOM 2505 C C . CYS B 1 155 ? -23.062 11.273 14.742 1 64.62 155 CYS B C 1
ATOM 2507 O O . CYS B 1 155 ? -23.016 11.336 13.516 1 64.62 155 CYS B O 1
ATOM 2509 N N . GLY B 1 156 ? -22.016 11.109 15.461 1 64.44 156 GLY B N 1
ATOM 2510 C CA . GLY B 1 156 ? -20.719 10.805 14.867 1 64.44 156 GLY B CA 1
ATOM 2511 C C . GLY B 1 156 ? -20 12.039 14.352 1 64.44 156 GLY B C 1
ATOM 2512 O O . GLY B 1 156 ? -18.922 11.922 13.742 1 64.44 156 GLY B O 1
ATOM 2513 N N . ASN B 1 157 ? -20.609 13.266 14.68 1 65.81 157 ASN B N 1
ATOM 2514 C CA . ASN B 1 157 ? -19.969 14.508 14.25 1 65.81 157 ASN B CA 1
ATOM 2515 C C . ASN B 1 157 ? -18.609 14.695 14.922 1 65.81 157 ASN B C 1
ATOM 2517 O O . ASN B 1 157 ? -18.484 14.523 16.125 1 65.81 157 ASN B O 1
ATOM 2521 N N . ARG B 1 158 ? -17.562 15.094 14.141 1 62.75 158 ARG B N 1
ATOM 2522 C CA . ARG B 1 158 ? -16.25 15.344 14.711 1 62.75 158 ARG B CA 1
ATOM 2523 C C . ARG B 1 158 ? -15.977 16.844 14.844 1 62.75 158 ARG B C 1
ATOM 2525 O O . ARG B 1 158 ? -16.281 17.609 13.93 1 62.75 158 ARG B O 1
ATOM 2532 N N . ILE B 1 159 ? -15.492 17.297 16.109 1 62.69 159 I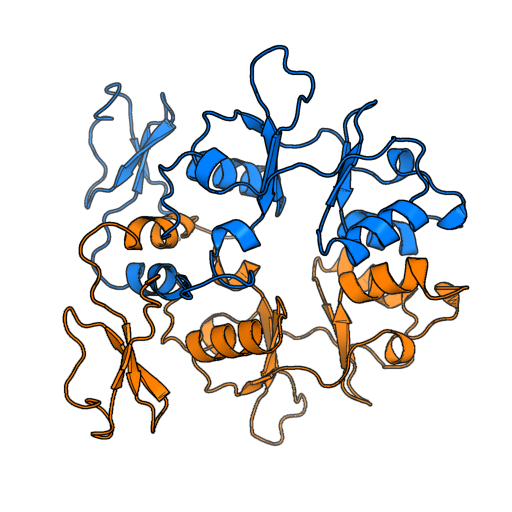LE B N 1
ATOM 2533 C CA . ILE B 1 159 ? -15.273 18.688 16.531 1 62.69 159 ILE B CA 1
ATOM 2534 C C . ILE B 1 159 ? -13.805 18.891 16.891 1 62.69 159 ILE B C 1
ATOM 2536 O O . ILE B 1 159 ? -13.234 18.094 17.656 1 62.69 159 ILE B O 1
ATOM 2540 N N . THR B 1 160 ? -13.172 19.844 16.297 1 61.25 160 THR B N 1
ATOM 2541 C CA . THR B 1 160 ? -11.828 20.234 16.719 1 61.25 160 THR B CA 1
ATOM 2542 C C . THR B 1 160 ? -11.875 21.422 17.672 1 61.25 160 THR B C 1
ATOM 2544 O O . THR B 1 160 ? -12.469 22.453 17.359 1 61.25 160 THR B O 1
ATOM 2547 N N . SER B 1 161 ? -11.445 21.172 18.938 1 61.91 161 SER B N 1
ATOM 2548 C CA . SER B 1 161 ? -11.477 22.219 19.953 1 61.91 161 SER B CA 1
ATOM 2549 C C . SER B 1 161 ? -10.32 22.047 20.938 1 61.91 161 SER B C 1
ATOM 2551 O O . SER B 1 161 ? -9.75 20.969 21.062 1 61.91 161 SER B O 1
ATOM 2553 N N . ASP B 1 162 ? -9.906 23.141 21.469 1 60.56 162 ASP B N 1
ATOM 2554 C CA . ASP B 1 162 ? -8.844 23.125 22.484 1 60.56 162 ASP B CA 1
ATOM 2555 C C . ASP B 1 162 ? -9.32 22.438 23.766 1 60.56 162 ASP B C 1
ATOM 2557 O O . ASP B 1 162 ? -8.5 22 24.578 1 60.56 162 ASP B O 1
ATOM 2561 N N . HIS B 1 163 ? -10.625 22.406 23.953 1 69.38 163 HIS B N 1
ATOM 2562 C CA . HIS B 1 163 ? -11.258 21.734 25.094 1 69.38 163 HIS B CA 1
ATOM 2563 C C . HIS B 1 163 ? -12.461 20.906 24.641 1 69.38 163 HIS B C 1
ATOM 2565 O O . HIS B 1 163 ? -13.07 21.203 23.609 1 69.38 163 HIS B O 1
ATOM 2571 N N . GLN B 1 164 ? -12.633 19.75 25.281 1 71.25 164 GLN B N 1
ATOM 2572 C CA . GLN B 1 164 ? -13.797 18.938 24.922 1 71.25 164 GLN B CA 1
ATOM 2573 C C . GLN B 1 164 ? -15.07 19.781 24.891 1 71.25 164 GLN B C 1
ATOM 2575 O O . GLN B 1 164 ? -15.445 20.391 25.906 1 71.25 164 GLN B O 1
ATOM 2580 N N . PRO B 1 165 ? -15.664 19.859 23.75 1 76.12 165 PRO B N 1
ATOM 2581 C CA . PRO B 1 165 ? -16.938 20.594 23.75 1 76.12 165 PRO B CA 1
ATOM 2582 C C . PRO B 1 165 ? -17.969 19.969 24.672 1 76.12 165 PRO B C 1
ATOM 2584 O O . PRO B 1 165 ? -18.062 18.734 24.781 1 76.12 165 PRO B O 1
ATOM 2587 N N . GLU B 1 166 ? -18.719 20.812 25.344 1 79.69 166 GLU B N 1
ATOM 2588 C CA . GLU B 1 166 ? -19.75 20.344 26.25 1 79.69 166 GLU B CA 1
ATOM 2589 C C . GLU B 1 166 ? -20.859 19.594 25.5 1 79.69 166 GLU B C 1
ATOM 2591 O O . GLU B 1 166 ? -21.438 18.641 26.016 1 79.69 166 GLU B O 1
ATOM 2596 N N . SER B 1 167 ? -21.156 20.062 24.281 1 81.31 167 SER B N 1
ATOM 2597 C CA . SER B 1 167 ? -22.188 19.453 23.453 1 81.31 167 SER B CA 1
ATOM 2598 C C . SER B 1 167 ? -21.859 19.578 21.969 1 81.31 167 SER B C 1
ATOM 2600 O O . SER B 1 167 ? -21.172 20.516 21.562 1 81.31 167 SER B O 1
ATOM 2602 N N . CYS B 1 168 ? -22.297 18.594 21.172 1 77.56 168 CYS B N 1
ATOM 2603 C CA . CYS B 1 168 ? -22.172 18.609 19.719 1 77.56 168 CYS B CA 1
ATOM 2604 C C . CYS B 1 168 ? -22.891 19.797 19.125 1 77.56 168 CYS B C 1
ATOM 2606 O O . CYS B 1 168 ? -24.078 20 19.375 1 77.56 168 CYS B O 1
ATOM 2608 N N . PRO B 1 169 ? -22.172 20.594 18.297 1 79.56 169 PRO B N 1
ATOM 2609 C CA . PRO B 1 169 ? -22.828 21.766 17.703 1 79.56 169 PRO B CA 1
ATOM 2610 C C . PRO B 1 169 ? -23.922 21.391 16.703 1 79.56 169 PRO B C 1
ATOM 2612 O O . PRO B 1 169 ? -24.781 22.203 16.375 1 79.56 169 PRO B O 1
ATOM 2615 N N . GLU B 1 170 ? -23.797 20.188 16.359 1 74.69 170 GLU B N 1
ATOM 2616 C CA . GLU B 1 170 ? -24.75 19.734 15.359 1 74.69 170 GLU B CA 1
ATOM 2617 C C . GLU B 1 170 ? -26.016 19.172 16.016 1 74.69 170 GLU B C 1
ATOM 2619 O O . GLU B 1 170 ? -27.125 19.453 15.57 1 74.69 170 GLU B O 1
ATOM 2624 N N . CYS B 1 171 ? -25.922 18.281 16.922 1 76.5 171 CYS B N 1
ATOM 2625 C CA . CYS B 1 171 ? -27.094 17.578 17.438 1 76.5 171 CYS B CA 1
ATOM 2626 C C . CYS B 1 171 ? -27.25 17.797 18.938 1 76.5 171 CYS B C 1
ATOM 2628 O O . CYS B 1 171 ? -28.203 17.312 19.547 1 76.5 171 CYS B O 1
ATOM 2630 N N . GLY B 1 172 ? -26.375 18.406 19.516 1 82.25 172 GLY B N 1
ATOM 2631 C CA . GLY B 1 172 ? -26.438 18.641 20.953 1 82.25 172 GLY B CA 1
ATOM 2632 C C . GLY B 1 172 ? -26.016 17.453 21.781 1 82.25 172 GLY B C 1
ATOM 2633 O O . GLY B 1 172 ? -26.141 17.469 23.016 1 82.25 172 GLY B O 1
ATOM 2634 N N . GLY B 1 173 ? -25.531 16.328 21.219 1 77.44 173 GLY B N 1
ATOM 2635 C CA . GLY B 1 173 ? -25.125 15.133 21.938 1 77.44 173 GLY B CA 1
ATOM 2636 C C . GLY B 1 173 ? -23.781 15.273 22.625 1 77.44 173 GLY B C 1
ATOM 2637 O O . GLY B 1 173 ? -23.078 16.266 22.422 1 77.44 173 GLY B O 1
ATOM 2638 N N . PRO B 1 174 ? -23.516 14.148 23.547 1 80.56 174 PRO B N 1
ATOM 2639 C CA . PRO B 1 174 ? -22.219 14.18 24.234 1 80.56 174 PRO B CA 1
ATOM 2640 C C . PRO B 1 174 ? -21.047 13.898 23.297 1 80.56 174 PRO B C 1
ATOM 2642 O O . PRO B 1 174 ? -21.203 13.211 22.281 1 80.56 174 PRO B O 1
ATOM 2645 N N . THR B 1 175 ? -19.922 14.664 23.594 1 78.62 175 THR B N 1
ATOM 2646 C CA . THR B 1 175 ? -18.719 14.477 22.781 1 78.62 175 THR B CA 1
ATOM 2647 C C . THR B 1 175 ? -17.688 13.648 23.547 1 78.62 175 THR B C 1
ATOM 2649 O O . THR B 1 175 ? -17.656 13.656 24.781 1 78.62 175 THR B O 1
ATOM 2652 N N . ARG B 1 176 ? -16.953 12.727 22.828 1 72.62 176 ARG B N 1
ATOM 2653 C CA . ARG B 1 176 ? -15.844 11.961 23.406 1 72.62 176 ARG B CA 1
ATOM 2654 C C . ARG B 1 176 ? -14.523 12.336 22.75 1 72.62 176 ARG B C 1
ATOM 2656 O O . ARG B 1 176 ? -14.492 12.727 21.578 1 72.62 176 ARG B O 1
ATOM 2663 N N . ASN B 1 177 ? -13.5 12.367 23.641 1 62.47 177 ASN B N 1
ATOM 2664 C CA . ASN B 1 177 ? -12.148 12.625 23.172 1 62.47 177 ASN B CA 1
ATOM 2665 C C . ASN B 1 177 ? -11.609 11.461 22.344 1 62.47 177 ASN B C 1
ATOM 2667 O O . ASN B 1 177 ? -11.688 10.305 22.781 1 62.47 177 ASN B O 1
ATOM 2671 N N . LEU B 1 178 ? -11.453 11.836 21.219 1 51.31 178 LEU B N 1
ATOM 2672 C CA . LEU B 1 178 ? -10.891 10.797 20.359 1 51.31 178 LEU B CA 1
ATOM 2673 C C . LEU B 1 178 ? -9.375 10.711 20.516 1 51.31 178 LEU B C 1
ATOM 2675 O O . LEU B 1 178 ? -8.75 9.781 20.016 1 51.31 178 LEU B O 1
ATOM 2679 N N . SER B 1 179 ? -8.82 11.711 21.328 1 46.12 179 SER B N 1
ATOM 2680 C CA . SER B 1 179 ? -7.367 11.695 21.484 1 46.12 179 SER B CA 1
ATOM 2681 C C . SER B 1 179 ? -6.938 10.703 22.562 1 46.12 179 SER B C 1
ATOM 2683 O O . SER B 1 179 ? -7.59 10.594 23.609 1 46.12 179 SER B O 1
ATOM 2685 N N . VAL B 1 180 ? -6.543 9.539 22.312 1 38.91 180 VAL B N 1
ATOM 2686 C CA . VAL B 1 180 ? -6.133 8.555 23.312 1 38.91 180 VAL B CA 1
ATOM 2687 C C . VAL B 1 180 ? -5.074 9.156 24.234 1 38.91 180 VAL B C 1
ATOM 2689 O O . VAL B 1 180 ? -4.02 9.594 23.766 1 38.91 180 VAL B O 1
ATOM 2692 N N . SER B 1 181 ? -5.449 9.727 25.266 1 32.78 181 SER B N 1
ATOM 2693 C CA . SER B 1 181 ? -4.484 9.93 26.344 1 32.78 181 SER B CA 1
ATOM 2694 C C . SER B 1 181 ? -3.775 8.633 26.703 1 32.78 181 SER B C 1
ATOM 2696 O O . SER B 1 181 ? -4.422 7.602 26.922 1 32.78 181 SER B O 1
ATOM 2698 N N . ARG B 1 182 ? -2.543 8.336 26.141 1 29.67 182 ARG B N 1
ATOM 2699 C CA . ARG B 1 182 ? -1.754 7.348 26.875 1 29.67 182 ARG B CA 1
ATOM 2700 C C . ARG B 1 182 ? -1.701 7.676 28.359 1 29.67 182 ARG B C 1
ATOM 2702 O O . ARG B 1 182 ? -1.185 8.727 28.75 1 29.67 182 ARG B O 1
ATOM 2709 N N . ASP B 1 183 ? -2.658 7.324 29.109 1 26.77 183 ASP B N 1
ATOM 2710 C CA . ASP B 1 183 ? -2.271 7.102 30.5 1 26.77 183 ASP B CA 1
ATOM 2711 C C . ASP B 1 183 ? -1.251 5.969 30.609 1 26.77 183 ASP B C 1
ATOM 2713 O O . ASP B 1 183 ? -1.331 4.98 29.891 1 26.77 183 ASP B O 1
#

InterPro domains:
  IPR000644 CBS domain [PF00571] (9-59)
  IPR000644 CBS domain [PF00571] (70-128)
  IPR000644 CBS domain [PS51371] (74-133)
  IPR000644 CBS domain [SM00116] (16-60)
  IPR000644 CBS domain [SM00116] (77-128)
  IPR046342 CBS domain superfamily [G3DSA:3.10.580.10] (3-137)
  IPR046342 CBS domain superfamily [SSF54631] (7-129)
  IPR051257 Diverse Function CBS-Domain-Containing Protein [PTHR43080] (43-132)
  IPR055553 Domain of unknown function DUF7129 [NF033497] (150-183)
  IPR055553 Domain of unknown function DUF7129 [PF23455] (149-183)

Organism: Haloquadratum walsbyi (strain DSM 16790 / HBSQ001) (NCBI:txid362976)

Secondary structure (DSSP, 8-state):
----TTSBGGGTSBSSPPEE-TTSBHHHHHHHHHHHT-SEEEETTTTEEEEHHHHHHHHHH-S-GGG-BHHHHSBSS--EEETT-BHHHHHHHHHHHT-SEEEEEPSS--S-SEEEEEEHHHHH--SSSSS--THHHHHHHTSS---EEEEETTT--EEEESS--SS-TTT---EEE-S----/----TTSBGGGTSBSSPPEE-TTSBHHHHHHHHHHHT-SEEEETTTTEEEEHHHHHHHHHH-S-GGG-BHHHHSBSS--EEETT-BHHHHHHHHHHHT-SEEEEEPSS--S-SEEEEEEHHHHH--SSSSS--THHHHHHTTSS---EEEEETTT--EEEESS--SS-TTT-PPEEE-S----

Nearest PDB structures (foldseek):
  2ef7-assembly1_A-2  TM=7.787E-01  e=4.926E-10  Sulfurisphaera tokodaii str. 7
  3kpc-assembly1_A  TM=8.772E-01  e=4.691E-08  Methanocaldococcus jannaschii
  6xyl-assembly2_B  TM=7.169E-01  e=1.418E-05  Toxoplasma gondii ME49
  6xwl-assembly1_A  TM=7.227E-01  e=5.820E-05  Toxoplasma gondii ME49
  6zs7-assembly2_B  TM=7.145E-01  e=1.257E-04  Toxoplasma gondii ME49

Solvent-accessible surface area (backbone atoms only — not comparable to full-atom values): 19976 Å² total; per-residue (Å²): 123,50,50,38,41,78,34,48,36,71,78,58,34,46,70,77,56,53,69,46,59,25,74,39,36,39,40,59,50,40,46,50,28,61,76,68,69,44,63,56,36,33,23,65,70,70,55,21,34,36,35,52,65,38,54,43,50,40,62,64,71,46,92,50,58,80,77,32,31,33,61,77,52,33,43,71,75,61,60,60,40,52,49,84,34,29,35,44,56,49,52,51,49,23,46,76,66,70,43,66,53,38,35,26,24,50,90,65,94,50,97,54,56,58,56,20,37,38,37,52,61,58,67,37,51,35,65,63,81,71,85,51,64,45,45,56,27,25,9,58,44,46,47,85,89,64,44,48,44,24,31,16,80,72,80,62,50,74,44,78,27,83,54,83,55,85,44,29,91,83,78,59,32,55,47,40,73,56,57,61,73,84,121,125,52,54,37,42,78,34,48,36,72,79,58,33,45,70,76,56,53,69,46,58,24,75,39,36,39,38,59,49,40,44,50,28,61,75,68,70,45,65,56,37,32,24,64,69,70,57,22,33,37,36,53,66,37,52,43,51,39,61,64,73,46,94,50,58,81,78,32,30,33,61,77,52,33,43,70,74,61,59,62,41,52,50,84,34,29,35,44,55,46,52,50,50,23,47,75,66,69,42,64,55,38,36,26,23,49,92,66,95,50,97,54,54,58,56,21,37,37,37,53,62,57,66,38,54,34,65,65,79,82,77,47,61,45,44,57,32,28,11,56,40,46,47,86,87,58,47,48,45,25,28,16,79,72,80,62,50,76,44,77,28,83,54,83,55,83,45,29,91,83,78,59,32,57,48,42,73,58,58,65,72,84,119

pLDDT: mean 77.39, std 20.85, range [26.44, 98.0]

Foldseek 3Di:
DQQDQQDFVLVQFDDDAAEDAQFAQVVVVVVVCVVVVHFWHFHVVVTFIDGPVLVVVCVVPPDDSRRDGNNRRTDPDQAADERRDGNNVVVVSCVVVVHQKHFYAYPDPDPDGTGGMDGVCSNCVADDPDDDRCVVVVVPVPDDQWFFWKAFPPPRDIDGHVDQDCADPVPRGHIDGPPPPPD/DQQDQQDFVLVQFDDDAAEDAQFAQVVVVVVVCVVVVHFWHFHVVVTFIDGPVLVVVCVVPPDDSRRHGNNRRTDPDQAADERRDGNNVVVVSCVVVVHQKHFYAYPDPDPDGTGGMDGVCSNQVADDPDDDRCVVVVVVVPDDQWFFWKAFPPPRDIDGHVDQDCADPVPRGHIDGPPPPPD

Radius of gyration: 21.8 Å; Cα contacts (8 Å, |Δi|>4): 770; chains: 2; bounding box: 60×62×47 Å

Sequence (366 aa):
MTVSLTQSVTELMTTPVHSVSADTSVVSAAEILLDKDIGSVIAKEPAGILTKTDLVSGIHTVDSLEETTVAELMTQPVISVMSDATVQQAVDKMEDHNVKRIAVEQHENADERFIGIISVTDLTGALSESHETAIGMYVGLASADSPYMYECVECGNRITSDHQPESCPECGGPTRNLSVSRDMTVSLTQSVTELMTTPVHSVSADTSVVSAAEILLDKDIGSVIAKEPAGILTKTDLVSGIHTVDSLEETTVAELMTQPVISVMSDATVQQAVDKMEDHNVKRIAVEQHENADERFIGIISVTDLTGALSESHETAIGMYVGLASADSPYMYECVECGNRITSDHQPESCPECGGPTRNLSVSRD